Protein AF-A0A8H4QUL0-F1 (afdb_monomer_lite)

Secondary structure (DSSP, 8-state):
--PPPPPPP-----THHHHHHHHHHHHHHHHHHHHHHHHHHHHHHHHHHHHHHHHHHHT--S-HHHHHHHHHHHHHHHHH-HHHHHHHHHHHHH-THHHHHHHHHHHHHHHHHHHHHHHHTTTTS-S-HHHHHHHHHHHHHHHHHHHHHHHHHHHHHHHHHHHH-HHHHHHHHHHHHHHHHHHHHHHHT--

Structure (mmCIF, N/CA/C/O backbone):
data_AF-A0A8H4QUL0-F1
#
_entry.id   AF-A0A8H4QUL0-F1
#
loop_
_atom_site.group_PDB
_atom_site.id
_atom_site.type_symbol
_atom_site.label_atom_id
_atom_site.label_alt_id
_atom_site.label_comp_id
_atom_site.label_asym_id
_atom_site.label_entity_id
_atom_site.label_seq_id
_atom_site.pdbx_PDB_ins_code
_atom_site.Cartn_x
_atom_site.Cartn_y
_atom_site.Cartn_z
_atom_site.occupancy
_atom_site.B_iso_or_equiv
_atom_site.auth_seq_id
_atom_site.auth_comp_id
_atom_site.auth_asym_id
_atom_site.auth_atom_id
_atom_site.pdbx_PDB_model_num
ATOM 1 N N . MET A 1 1 ? -54.350 -34.227 -41.905 1.00 47.28 1 MET A N 1
ATOM 2 C CA . MET A 1 1 ? -53.047 -33.544 -42.034 1.00 47.28 1 MET A CA 1
ATOM 3 C C . MET A 1 1 ? -53.324 -32.047 -41.991 1.00 47.28 1 MET A C 1
ATOM 5 O O . MET A 1 1 ? -53.814 -31.518 -42.973 1.00 47.28 1 MET A O 1
ATOM 9 N N . TYR A 1 2 ? -53.151 -31.404 -40.834 1.00 42.47 2 TYR A N 1
ATOM 10 C CA . TYR A 1 2 ? -53.272 -29.949 -40.675 1.00 42.47 2 TYR A CA 1
ATOM 11 C C . TYR A 1 2 ? -52.151 -29.487 -39.742 1.00 42.47 2 TYR A C 1
ATOM 13 O O . TYR A 1 2 ? -51.979 -30.035 -38.657 1.00 42.47 2 TYR A O 1
ATOM 21 N N . ILE A 1 3 ? -51.351 -28.548 -40.242 1.00 49.50 3 ILE A N 1
ATOM 22 C CA . ILE A 1 3 ? -50.141 -28.009 -39.621 1.00 49.50 3 ILE A CA 1
ATOM 23 C C . ILE A 1 3 ? -50.558 -26.896 -38.654 1.00 49.50 3 ILE A C 1
ATOM 25 O O . ILE A 1 3 ? -51.170 -25.911 -39.061 1.00 49.50 3 ILE A O 1
ATOM 29 N N . SER A 1 4 ? -50.229 -27.063 -37.375 1.00 54.22 4 SER A N 1
ATOM 30 C CA . SER A 1 4 ? -50.375 -26.061 -36.319 1.00 54.22 4 SER A CA 1
ATOM 31 C C . SER A 1 4 ? -49.325 -24.955 -36.473 1.00 54.22 4 SER A C 1
ATOM 33 O O . SER A 1 4 ? -48.126 -25.230 -36.447 1.00 54.22 4 SER A O 1
ATOM 35 N N . GLN A 1 5 ? -49.784 -23.710 -36.630 1.00 53.12 5 GLN A N 1
ATOM 36 C CA . GLN A 1 5 ? -48.946 -22.513 -36.693 1.00 53.12 5 GLN A CA 1
ATOM 37 C C . GLN A 1 5 ? -48.471 -22.087 -35.295 1.00 53.12 5 GLN A C 1
ATOM 39 O O . GLN A 1 5 ? -49.274 -21.905 -34.382 1.00 53.12 5 GLN A O 1
ATOM 44 N N . LEU A 1 6 ? -47.155 -21.909 -35.153 1.00 53.03 6 LEU A N 1
ATOM 45 C CA . LEU A 1 6 ? -46.505 -21.247 -34.024 1.00 53.03 6 LEU A CA 1
ATOM 46 C C . LEU A 1 6 ? -46.706 -19.729 -34.132 1.00 53.03 6 LEU A C 1
ATOM 48 O O . LEU A 1 6 ? -46.234 -19.108 -35.082 1.00 53.03 6 LEU A O 1
ATOM 52 N N . GLY A 1 7 ? -47.377 -19.138 -33.144 1.00 57.22 7 GLY A N 1
ATOM 53 C CA . GLY A 1 7 ? -47.410 -17.691 -32.944 1.00 57.22 7 GLY A CA 1
ATOM 54 C C . GLY A 1 7 ? -46.095 -17.201 -32.337 1.00 57.22 7 GLY A C 1
ATOM 55 O O . GLY A 1 7 ? -45.656 -17.703 -31.303 1.00 57.22 7 GLY A O 1
ATOM 56 N N . SER A 1 8 ? -45.455 -16.234 -32.990 1.00 55.25 8 SER A N 1
ATOM 57 C CA . SER A 1 8 ? -44.245 -15.569 -32.502 1.00 55.25 8 SER A CA 1
ATOM 58 C C . SER A 1 8 ? -44.571 -14.623 -31.335 1.00 55.25 8 SER A C 1
ATOM 60 O O . SER A 1 8 ? -45.531 -13.857 -31.436 1.00 55.25 8 SER A O 1
ATOM 62 N N . PRO A 1 9 ? -43.784 -14.617 -30.245 1.00 57.66 9 PRO A N 1
ATOM 63 C CA . PRO A 1 9 ? -43.978 -13.671 -29.156 1.00 57.66 9 PRO A CA 1
ATOM 64 C C . PRO A 1 9 ? -43.510 -12.272 -29.577 1.00 57.66 9 PRO A C 1
ATOM 66 O O . PRO A 1 9 ? -42.346 -12.054 -29.909 1.00 57.66 9 PRO A O 1
ATOM 69 N N . THR A 1 10 ? -44.421 -11.305 -29.538 1.00 56.06 10 THR A N 1
ATOM 70 C CA . THR A 1 10 ? -44.114 -9.875 -29.642 1.00 56.06 10 THR A CA 1
ATOM 71 C C . THR A 1 10 ? -43.372 -9.409 -28.389 1.00 56.06 10 THR A C 1
ATOM 73 O O . THR A 1 10 ? -43.960 -9.318 -27.311 1.00 56.06 10 THR A O 1
ATOM 76 N N . MET A 1 11 ? -42.080 -9.101 -28.534 1.00 49.28 11 MET A N 1
ATOM 77 C CA . MET A 1 11 ? -41.288 -8.392 -27.527 1.00 49.28 11 MET A CA 1
ATOM 78 C C . MET A 1 11 ? -41.820 -6.963 -27.367 1.00 49.28 11 MET A C 1
ATOM 80 O O . MET A 1 11 ? -41.681 -6.127 -28.256 1.00 49.28 11 MET A O 1
ATOM 84 N N . SER A 1 12 ? -42.428 -6.689 -26.215 1.00 52.78 12 SER A N 1
ATOM 85 C CA . SER A 1 12 ? -42.771 -5.340 -25.774 1.00 52.78 12 SER A CA 1
ATOM 86 C C . SER A 1 12 ? -41.510 -4.694 -25.183 1.00 52.78 12 SER A C 1
ATOM 88 O O . SER A 1 12 ? -40.995 -5.116 -24.150 1.00 52.78 12 SER A O 1
ATOM 90 N N . SER A 1 13 ? -40.978 -3.679 -25.865 1.00 56.22 13 SER A N 1
ATOM 91 C CA . SER A 1 13 ? -39.883 -2.842 -25.368 1.00 56.22 13 SER A CA 1
ATOM 92 C C . SER A 1 13 ? -40.427 -1.879 -24.312 1.00 56.22 13 SER A C 1
ATOM 94 O O . SER A 1 13 ? -41.159 -0.943 -24.645 1.00 56.22 13 SER A O 1
ATOM 96 N N . SER A 1 14 ? -40.115 -2.112 -23.036 1.00 55.75 14 SER A N 1
ATOM 97 C CA . SER A 1 14 ? -40.502 -1.195 -21.964 1.00 55.75 14 SER A CA 1
ATOM 98 C C . SER A 1 14 ? -39.632 0.079 -22.011 1.00 55.75 14 SER A C 1
ATOM 100 O O . SER A 1 14 ? -38.406 -0.009 -22.114 1.00 55.75 14 SER A O 1
ATOM 102 N N . PRO A 1 15 ? -40.223 1.283 -21.919 1.00 55.62 15 PRO A N 1
ATOM 103 C CA . PRO A 1 15 ? -39.483 2.549 -21.988 1.00 55.62 15 PRO A CA 1
ATOM 104 C C . PRO A 1 15 ? -38.649 2.847 -20.726 1.00 55.62 15 PRO A C 1
ATOM 106 O O . PRO A 1 15 ? -37.855 3.782 -20.718 1.00 55.62 15 PRO A O 1
ATOM 109 N N . PHE A 1 16 ? -38.784 2.041 -19.666 1.00 54.44 16 PHE A N 1
ATOM 110 C CA . PHE A 1 16 ? -38.039 2.203 -18.411 1.00 54.44 16 PHE A CA 1
ATOM 111 C C . PHE A 1 16 ? -36.604 1.659 -18.455 1.00 54.44 16 PHE A C 1
ATOM 113 O O . PHE A 1 16 ? -35.785 2.058 -17.632 1.00 54.44 16 PHE A O 1
ATOM 120 N N . GLY A 1 17 ? -36.268 0.790 -19.416 1.00 54.97 17 GLY A N 1
ATOM 121 C CA . GLY A 1 17 ? -34.901 0.278 -19.558 1.00 54.97 17 GLY A CA 1
ATOM 122 C C . GLY A 1 17 ? -33.922 1.349 -20.042 1.00 54.97 17 GLY A C 1
ATOM 123 O O . GLY A 1 17 ? -32.822 1.466 -19.513 1.00 54.97 17 GLY A O 1
ATOM 124 N N . GLN A 1 18 ? -34.333 2.181 -21.003 1.00 54.81 18 GLN A N 1
ATOM 125 C CA . GLN A 1 18 ? -33.435 3.129 -21.671 1.00 54.81 18 GLN A CA 1
ATOM 126 C C . GLN A 1 18 ? -32.854 4.177 -20.712 1.00 54.81 18 GLN A C 1
ATOM 128 O O . GLN A 1 18 ? -31.648 4.396 -20.725 1.00 54.81 18 GLN A O 1
ATOM 133 N N . ALA A 1 19 ? -33.668 4.764 -19.828 1.00 56.00 19 ALA A N 1
ATOM 134 C CA . ALA A 1 19 ? -33.215 5.791 -18.884 1.00 56.00 19 ALA A CA 1
ATOM 135 C C . ALA A 1 19 ? -32.150 5.282 -17.889 1.00 56.00 19 ALA A C 1
ATOM 137 O O . ALA A 1 19 ? -31.227 6.019 -17.547 1.00 56.00 19 ALA A O 1
ATOM 138 N N . GLY A 1 20 ? -32.241 4.014 -17.468 1.00 57.12 20 GLY A N 1
ATOM 139 C CA . GLY A 1 20 ? -31.238 3.382 -16.604 1.00 57.12 20 GLY A CA 1
ATOM 140 C C . GLY A 1 20 ? -29.911 3.123 -17.320 1.00 57.12 20 GLY A C 1
ATOM 141 O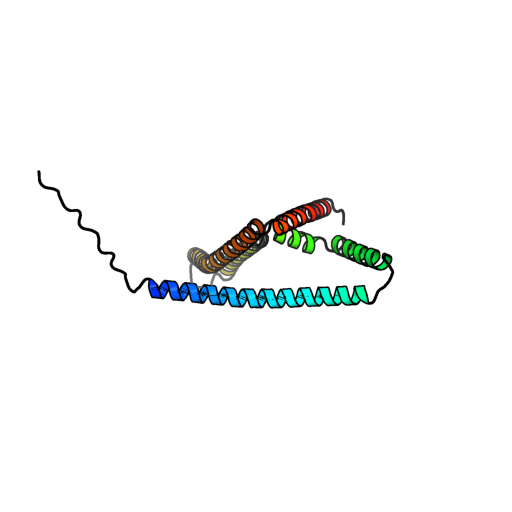 O . GLY A 1 20 ? -28.850 3.344 -16.737 1.00 57.12 20 GLY A O 1
ATOM 142 N N . TYR A 1 21 ? -29.958 2.729 -18.598 1.00 55.34 21 TYR A N 1
ATOM 143 C CA . TYR A 1 21 ? -28.751 2.574 -19.417 1.00 55.34 21 TYR A CA 1
ATOM 144 C C . TYR A 1 21 ? -28.041 3.915 -19.644 1.00 55.34 21 TYR A C 1
ATOM 146 O O . TYR A 1 21 ? -26.827 3.983 -19.482 1.00 55.34 21 TYR A O 1
ATOM 154 N N . TYR A 1 22 ? -28.783 4.997 -19.905 1.00 56.34 22 TYR A N 1
ATOM 155 C CA . TYR A 1 22 ? -28.186 6.329 -20.059 1.00 56.34 22 TYR A CA 1
ATOM 156 C C . TYR A 1 22 ? -27.522 6.839 -18.771 1.00 56.34 22 TYR A C 1
ATOM 158 O O . TYR A 1 22 ? -26.446 7.422 -18.837 1.00 56.34 22 TYR A O 1
ATOM 166 N N . ALA A 1 23 ? -28.110 6.600 -17.595 1.00 57.69 23 ALA A N 1
ATOM 167 C CA . ALA A 1 23 ? -27.516 7.029 -16.326 1.00 57.69 23 ALA A CA 1
ATOM 168 C C . ALA A 1 23 ? -26.216 6.271 -15.987 1.00 57.69 23 ALA A C 1
ATOM 170 O O . ALA A 1 23 ? -25.267 6.871 -15.483 1.00 57.69 23 ALA A O 1
ATOM 171 N N . LEU A 1 24 ? -26.154 4.971 -16.299 1.00 58.09 24 LEU A N 1
ATOM 172 C CA . LEU A 1 24 ? -24.945 4.157 -16.128 1.00 58.09 24 LEU A CA 1
ATOM 173 C C . LEU A 1 24 ? -23.842 4.537 -17.120 1.00 58.09 24 LEU A C 1
ATOM 175 O O . LEU A 1 24 ? -22.673 4.573 -16.736 1.00 58.09 24 LEU A O 1
ATOM 179 N N . ASP A 1 25 ? -24.196 4.851 -18.368 1.00 58.88 25 ASP A N 1
ATOM 180 C CA . ASP A 1 25 ? -23.220 5.314 -19.356 1.00 58.88 25 ASP A CA 1
ATOM 181 C C . ASP A 1 25 ? -22.650 6.690 -18.986 1.00 58.88 25 ASP A C 1
ATOM 183 O O . ASP A 1 25 ? -21.436 6.865 -19.052 1.00 58.88 25 ASP A O 1
ATOM 187 N N . VAL A 1 26 ? -23.477 7.620 -18.491 1.00 60.50 26 VAL A N 1
ATOM 188 C CA . VAL A 1 26 ? -23.018 8.939 -18.015 1.00 60.50 26 VAL A CA 1
ATOM 189 C C . VAL A 1 26 ? -22.115 8.817 -16.783 1.00 60.50 26 VAL A C 1
ATOM 191 O O . VAL A 1 26 ? -21.097 9.501 -16.708 1.00 60.50 26 VAL A O 1
ATOM 194 N N . ALA A 1 27 ? -22.432 7.931 -15.830 1.00 59.44 27 ALA A N 1
ATOM 195 C CA . ALA A 1 27 ? -21.570 7.680 -14.671 1.00 59.44 27 ALA A CA 1
ATOM 196 C C . ALA A 1 27 ? -20.217 7.080 -15.089 1.00 59.44 27 ALA A C 1
ATOM 198 O O . ALA A 1 27 ? -19.169 7.564 -14.667 1.00 59.44 27 ALA A O 1
ATOM 199 N N . ARG A 1 28 ? -20.228 6.098 -15.999 1.00 58.19 28 ARG A N 1
ATOM 200 C CA . ARG A 1 28 ? -19.013 5.481 -16.548 1.00 58.19 28 ARG A CA 1
ATOM 201 C C . ARG A 1 28 ? -18.157 6.476 -17.332 1.00 58.19 28 ARG A C 1
ATOM 203 O O . ARG A 1 28 ? -16.933 6.402 -17.282 1.00 58.19 28 ARG A O 1
ATOM 210 N N . GLU A 1 29 ? -18.787 7.379 -18.076 1.00 65.44 29 GLU A N 1
ATOM 211 C CA . GLU A 1 29 ? -18.095 8.418 -18.837 1.00 65.44 29 GLU A CA 1
ATOM 212 C C . GLU A 1 29 ? -17.467 9.458 -17.900 1.00 65.44 29 GLU A C 1
ATOM 214 O O . GLU A 1 29 ? -16.319 9.846 -18.100 1.00 65.44 29 GLU A O 1
ATOM 219 N N . ASN A 1 30 ? -18.143 9.804 -16.801 1.00 73.38 30 ASN A N 1
ATOM 220 C CA . ASN A 1 30 ? -17.607 10.700 -15.778 1.00 73.38 30 ASN A CA 1
ATOM 221 C C . ASN A 1 30 ? -16.439 10.069 -14.989 1.00 73.38 30 ASN A C 1
ATOM 223 O O . ASN A 1 30 ? -15.425 10.727 -14.754 1.00 73.38 30 ASN A O 1
ATOM 227 N N . ASP A 1 31 ? -16.529 8.778 -14.656 1.00 66.50 31 ASP A N 1
ATOM 228 C CA . ASP A 1 31 ? -15.438 8.019 -14.025 1.00 66.50 31 ASP A CA 1
ATOM 229 C C . ASP A 1 31 ? -14.223 7.904 -14.953 1.00 66.50 31 ASP A C 1
ATOM 231 O O . ASP A 1 31 ? -13.072 7.972 -14.514 1.00 66.50 31 ASP A O 1
ATOM 235 N N . TRP A 1 32 ? -14.473 7.758 -16.255 1.00 64.25 32 TRP A N 1
ATOM 236 C CA . TRP A 1 32 ? -13.433 7.698 -17.272 1.00 64.25 32 TRP A CA 1
ATOM 237 C C . TRP A 1 32 ? -12.728 9.043 -17.453 1.00 64.25 32 TRP A C 1
ATOM 239 O O . TRP A 1 32 ? -11.502 9.071 -17.536 1.00 64.25 32 TRP A O 1
ATOM 249 N N . GLU A 1 33 ? -13.462 10.156 -17.464 1.00 72.44 33 GLU A N 1
ATOM 250 C CA . GLU A 1 33 ? -12.880 11.501 -17.525 1.00 72.44 33 GLU A CA 1
ATOM 251 C C . GLU A 1 33 ? -12.117 11.861 -16.241 1.00 72.44 33 GLU A C 1
ATOM 253 O O . GLU A 1 33 ? -11.003 12.387 -16.311 1.00 72.44 33 GLU A O 1
ATOM 258 N N . TRP A 1 34 ? -12.642 11.500 -15.065 1.00 79.38 34 TRP A N 1
ATOM 259 C CA . TRP A 1 34 ? -11.920 11.656 -13.801 1.00 79.38 34 TRP A CA 1
ATOM 260 C C . TRP A 1 34 ? -10.637 10.818 -13.779 1.00 79.38 34 TRP A C 1
ATOM 262 O O . TRP A 1 34 ? -9.567 11.337 -13.458 1.00 79.38 34 TRP A O 1
ATOM 272 N N . PHE A 1 35 ? -10.704 9.547 -14.191 1.00 63.59 35 PHE A N 1
ATOM 273 C CA . PHE A 1 35 ? -9.539 8.665 -14.262 1.00 63.59 35 PHE A CA 1
ATOM 274 C C . PHE A 1 35 ? -8.507 9.172 -15.268 1.00 63.59 35 PHE A C 1
ATOM 276 O O . PHE A 1 35 ? -7.322 9.208 -14.947 1.00 63.59 35 PHE A O 1
ATOM 283 N N . LYS A 1 36 ? -8.932 9.621 -16.456 1.00 66.69 36 LYS A N 1
ATOM 284 C CA . LYS A 1 36 ? -8.041 10.291 -17.412 1.00 66.69 36 LYS A CA 1
ATOM 285 C C . LYS A 1 36 ? -7.398 11.514 -16.787 1.00 66.69 36 LYS A C 1
ATOM 287 O O . LYS A 1 36 ? -6.205 11.697 -16.979 1.00 66.69 36 LYS A O 1
ATOM 292 N N . SER A 1 37 ? -8.142 12.333 -16.049 1.00 69.69 37 SER A N 1
ATOM 293 C CA . SER A 1 37 ? -7.601 13.524 -15.392 1.00 69.69 37 SER A CA 1
ATOM 294 C C . SER A 1 37 ? -6.545 13.153 -14.350 1.00 69.69 37 SER A C 1
ATOM 296 O O . SER A 1 37 ? -5.427 13.659 -14.401 1.00 69.69 37 SER A O 1
ATOM 298 N N . VAL A 1 38 ? -6.841 12.202 -13.459 1.00 63.56 38 VAL A N 1
ATOM 299 C CA . VAL A 1 38 ? -5.897 11.722 -12.437 1.00 63.56 38 VAL A CA 1
ATOM 300 C C . VAL A 1 38 ? -4.679 11.062 -13.077 1.00 63.56 38 VAL A C 1
ATOM 302 O O . VAL A 1 38 ? -3.553 11.385 -12.711 1.00 63.56 38 VAL A O 1
ATOM 305 N N . PHE A 1 39 ? -4.881 10.189 -14.064 1.00 66.25 39 PHE A N 1
ATOM 306 C CA . PHE A 1 39 ? -3.804 9.519 -14.783 1.00 66.25 39 PHE A CA 1
ATOM 307 C C . PHE A 1 39 ? -2.954 10.514 -15.568 1.00 66.25 39 PHE A C 1
ATOM 309 O O . PHE A 1 39 ? -1.739 10.428 -15.502 1.00 66.25 39 PHE A O 1
ATOM 316 N N . THR A 1 40 ? -3.556 11.489 -16.251 1.00 74.19 40 THR A N 1
ATOM 317 C CA . THR A 1 40 ? -2.826 12.538 -16.980 1.00 74.19 40 THR A CA 1
ATOM 318 C C . THR A 1 40 ? -2.036 13.400 -16.007 1.00 74.19 40 THR A C 1
ATOM 320 O O . THR A 1 40 ? -0.864 13.633 -16.247 1.00 74.19 40 THR A O 1
ATOM 323 N N . ASN A 1 41 ? -2.609 13.789 -14.866 1.00 67.75 41 ASN A N 1
ATOM 324 C CA . ASN A 1 41 ? -1.896 14.557 -13.844 1.00 67.75 41 ASN A CA 1
ATOM 325 C C . ASN A 1 41 ? -0.741 13.757 -13.222 1.00 67.75 41 ASN A C 1
ATOM 327 O O . ASN A 1 41 ? 0.363 14.280 -13.087 1.00 67.75 41 ASN A O 1
ATOM 331 N N . MET A 1 42 ? -0.955 12.480 -12.887 1.00 59.00 42 MET A N 1
ATOM 332 C CA . MET A 1 42 ? 0.100 11.599 -12.378 1.00 59.00 42 MET A CA 1
ATOM 333 C C . MET A 1 42 ? 1.170 11.323 -13.435 1.00 59.00 42 MET A C 1
ATOM 335 O O . MET A 1 42 ? 2.353 11.337 -13.119 1.00 59.00 42 MET A O 1
ATOM 339 N N . TRP A 1 43 ? 0.773 11.104 -14.686 1.00 72.50 43 TRP A N 1
ATOM 340 C CA . TRP A 1 43 ? 1.671 10.852 -15.807 1.00 72.50 43 TRP A CA 1
ATOM 341 C C . TRP A 1 43 ? 2.478 12.094 -16.164 1.00 72.50 43 TRP A C 1
ATOM 343 O O . TRP A 1 43 ? 3.679 11.985 -16.348 1.00 72.50 43 TRP A O 1
ATOM 353 N N . SER A 1 44 ? 1.870 13.280 -16.173 1.00 75.31 44 SER A N 1
ATOM 354 C CA . SER A 1 44 ? 2.571 14.556 -16.314 1.00 75.31 44 SER A CA 1
ATOM 355 C C . SER A 1 44 ? 3.544 14.793 -15.164 1.00 75.31 44 SER A C 1
ATOM 357 O O . SER A 1 44 ? 4.624 15.313 -15.400 1.00 75.31 44 SER A O 1
ATOM 359 N N . LEU A 1 45 ? 3.216 14.374 -13.939 1.00 63.91 45 LEU A N 1
ATOM 360 C CA . LEU A 1 45 ? 4.118 14.485 -12.793 1.00 63.91 45 LEU A CA 1
ATOM 361 C C . LEU A 1 45 ? 5.272 13.474 -12.877 1.00 63.91 45 LEU A C 1
ATOM 363 O O . LEU A 1 45 ? 6.410 13.822 -12.582 1.00 63.91 45 LEU A O 1
ATOM 367 N N . ILE A 1 46 ? 5.010 12.252 -13.349 1.00 63.31 46 ILE A N 1
ATOM 368 C CA . ILE A 1 46 ? 6.039 11.244 -13.640 1.00 63.31 46 ILE A CA 1
ATOM 369 C C . ILE A 1 46 ? 6.932 11.714 -14.782 1.00 63.31 46 ILE A C 1
ATOM 371 O O . ILE A 1 46 ? 8.143 11.646 -14.642 1.00 63.31 46 ILE A O 1
ATOM 375 N N . LEU A 1 47 ? 6.367 12.219 -15.879 1.00 69.62 47 LEU A N 1
ATOM 376 C CA . LEU A 1 47 ? 7.121 12.778 -16.996 1.00 69.62 47 LEU A CA 1
ATOM 377 C C . LEU A 1 47 ? 7.919 14.000 -16.559 1.00 69.62 47 LEU A C 1
ATOM 379 O O . LEU A 1 47 ? 9.075 14.080 -16.922 1.00 69.62 47 LEU A O 1
ATOM 383 N N . LEU A 1 48 ? 7.381 14.881 -15.714 1.00 70.81 48 LEU A N 1
ATOM 384 C CA . LEU A 1 48 ? 8.128 16.008 -15.155 1.00 70.81 48 LEU A CA 1
ATOM 385 C C . LEU A 1 48 ? 9.296 15.528 -14.290 1.00 70.81 48 LEU A C 1
ATOM 387 O O . LEU A 1 48 ? 10.395 16.058 -14.398 1.00 70.81 48 LEU A O 1
ATOM 391 N N . VAL A 1 49 ? 9.089 14.515 -13.445 1.00 66.06 49 VAL A N 1
ATOM 392 C CA . VAL A 1 49 ? 10.157 13.922 -12.628 1.00 66.06 49 VAL A CA 1
ATOM 393 C C . VAL A 1 49 ? 11.181 13.218 -13.514 1.00 66.06 49 VAL A C 1
ATOM 395 O O . VAL A 1 49 ? 12.374 13.380 -13.297 1.00 66.06 49 VAL A O 1
ATOM 398 N N . VAL A 1 50 ? 10.742 12.483 -14.534 1.00 68.69 50 VAL A N 1
ATOM 399 C CA . VAL A 1 50 ? 11.604 11.769 -15.478 1.00 68.69 50 VAL A CA 1
ATOM 400 C C . VAL A 1 50 ? 12.364 12.745 -16.364 1.00 68.69 50 VAL A C 1
ATOM 402 O O . VAL A 1 50 ? 13.558 12.573 -16.493 1.00 68.69 50 VAL A O 1
ATOM 405 N N . GLU A 1 51 ? 11.751 13.793 -16.906 1.00 74.38 51 GLU A N 1
ATOM 406 C CA . GLU A 1 51 ? 12.407 14.864 -17.669 1.00 74.38 51 GLU A CA 1
ATOM 407 C C . GLU A 1 51 ? 13.331 15.693 -16.784 1.00 74.38 51 GLU A C 1
ATOM 409 O O . GLU A 1 51 ? 14.412 16.065 -17.221 1.00 74.38 51 GLU A O 1
ATOM 414 N N . THR A 1 52 ? 12.972 15.932 -15.521 1.00 67.44 52 THR A N 1
ATOM 415 C CA . THR A 1 52 ? 13.882 16.568 -14.560 1.00 67.44 52 THR A CA 1
ATOM 416 C C . THR A 1 52 ? 15.083 15.663 -14.309 1.00 67.44 52 THR A C 1
ATOM 418 O O . THR A 1 52 ? 16.210 16.134 -14.357 1.00 67.44 52 THR A O 1
ATOM 421 N N . VAL A 1 53 ? 14.876 14.360 -14.108 1.00 62.62 53 VAL A N 1
ATOM 422 C CA . VAL A 1 53 ? 15.947 13.371 -13.908 1.00 62.62 53 VAL A CA 1
ATOM 423 C C . VAL A 1 53 ? 16.776 13.179 -15.180 1.00 62.62 53 VAL A C 1
ATOM 425 O O . VAL A 1 53 ? 17.993 13.092 -15.087 1.00 62.62 53 VAL A O 1
ATOM 428 N N . LEU A 1 54 ? 16.157 13.162 -16.361 1.00 63.38 54 LEU A N 1
ATOM 429 C CA . LEU A 1 54 ? 16.803 13.006 -17.663 1.00 63.38 54 LEU A CA 1
ATOM 430 C C . LEU A 1 54 ? 17.548 14.275 -18.075 1.00 63.38 54 LEU A C 1
ATOM 432 O O . LEU A 1 54 ? 18.676 14.167 -18.520 1.00 63.38 54 LEU A O 1
ATOM 436 N N . GLY A 1 55 ? 17.005 15.470 -17.845 1.00 64.75 55 GLY A N 1
ATOM 437 C CA . GLY A 1 55 ? 17.710 16.741 -18.041 1.00 64.75 55 GLY A CA 1
ATOM 438 C C . GLY A 1 55 ? 18.863 16.926 -17.046 1.00 64.75 55 GLY A C 1
ATOM 439 O O . GLY A 1 55 ? 19.922 17.459 -17.387 1.00 64.75 55 GLY A O 1
ATOM 440 N N . TRP A 1 56 ? 18.715 16.399 -15.827 1.00 54.88 56 TRP A N 1
ATOM 441 C CA . TRP A 1 56 ? 19.820 16.269 -14.875 1.00 54.88 56 TRP A CA 1
ATOM 442 C C . TRP A 1 56 ? 20.857 15.237 -15.353 1.00 54.88 56 TRP A C 1
ATOM 444 O O . TRP A 1 56 ? 22.047 15.464 -15.202 1.00 54.88 56 TRP A O 1
ATOM 454 N N . LEU A 1 57 ? 20.440 14.143 -16.000 1.00 50.75 57 LEU A N 1
ATOM 455 C CA . LEU A 1 57 ? 21.326 13.131 -16.599 1.00 50.75 57 LEU A CA 1
ATOM 456 C C . LEU A 1 57 ? 22.039 13.620 -17.878 1.00 50.75 57 LEU A C 1
ATOM 458 O O . LEU A 1 57 ? 23.206 13.295 -18.073 1.00 50.75 57 LEU A O 1
ATOM 462 N N . GLU A 1 58 ? 21.378 14.401 -18.736 1.00 56.66 58 GLU A N 1
ATOM 463 C CA . GLU A 1 58 ? 21.909 14.935 -20.002 1.00 56.66 58 GLU A CA 1
ATOM 464 C C . GLU A 1 58 ? 22.886 16.095 -19.783 1.00 56.66 58 GLU A C 1
ATOM 466 O O . GLU A 1 58 ? 23.851 16.243 -20.532 1.00 56.66 58 GLU A O 1
ATOM 471 N N . SER A 1 59 ? 22.701 16.878 -18.715 1.00 56.97 59 SER A N 1
ATOM 472 C CA . SER A 1 59 ? 23.680 17.890 -18.289 1.00 56.97 59 SER A CA 1
ATOM 473 C C . SER A 1 59 ? 24.946 17.291 -17.651 1.00 56.97 59 SER A C 1
ATOM 475 O O . SER A 1 59 ? 25.887 18.024 -17.343 1.00 56.97 59 SER A O 1
ATOM 477 N N . LEU A 1 60 ? 25.010 15.961 -17.500 1.00 51.50 60 LEU A N 1
ATOM 478 C CA . LEU A 1 60 ? 26.076 15.231 -16.815 1.00 51.50 60 LEU A CA 1
ATOM 479 C C . LEU A 1 60 ? 26.721 14.164 -17.716 1.00 51.50 60 LEU A C 1
ATOM 481 O O . LEU A 1 60 ? 26.627 12.961 -17.474 1.00 51.50 60 LEU A O 1
ATOM 485 N N . GLY A 1 61 ? 27.470 14.585 -18.733 1.00 53.41 61 GLY A N 1
ATOM 486 C CA . GLY A 1 61 ? 28.550 13.731 -19.244 1.00 53.41 61 GLY A CA 1
ATOM 487 C C . GLY A 1 61 ? 29.764 13.735 -18.294 1.00 53.41 61 GLY A C 1
ATOM 488 O O . GLY A 1 61 ? 29.943 14.682 -17.531 1.00 53.41 61 GLY A O 1
ATOM 489 N N . PRO A 1 62 ? 30.707 12.786 -18.437 1.00 54.28 62 PRO A N 1
ATOM 490 C CA . PRO A 1 62 ? 30.642 11.386 -18.027 1.00 54.28 62 PRO A CA 1
ATOM 491 C C . PRO A 1 62 ? 30.934 11.208 -16.522 1.00 54.28 62 PRO A C 1
ATOM 493 O O . PRO A 1 62 ? 31.972 11.645 -16.035 1.00 54.28 62 PRO A O 1
ATOM 496 N N . SER A 1 63 ? 30.106 10.472 -15.778 1.00 57.22 63 SER A N 1
ATOM 497 C CA . SER A 1 63 ? 30.567 9.818 -14.544 1.00 57.22 63 SER A CA 1
ATOM 498 C C . SER A 1 63 ? 29.541 8.804 -14.055 1.00 57.22 63 SER A C 1
ATOM 500 O O . SER A 1 63 ? 28.635 9.109 -13.283 1.00 57.22 63 SER A O 1
ATOM 502 N N . VAL A 1 64 ? 29.727 7.551 -14.459 1.00 58.44 64 VAL A N 1
ATOM 503 C CA . VAL A 1 64 ? 29.048 6.372 -13.896 1.00 58.44 64 VAL A CA 1
ATOM 504 C C . VAL A 1 64 ? 29.153 6.344 -12.350 1.00 58.44 64 VAL A C 1
ATOM 506 O O . VAL A 1 64 ? 28.320 5.747 -11.665 1.00 58.44 64 VAL A O 1
ATOM 509 N N . ALA A 1 65 ? 30.125 7.053 -11.760 1.00 61.41 65 ALA A N 1
ATOM 510 C CA . ALA A 1 65 ? 30.262 7.180 -10.313 1.00 61.41 65 ALA A CA 1
ATOM 511 C C . ALA A 1 65 ? 29.078 7.907 -9.653 1.00 61.41 65 ALA A C 1
ATOM 513 O O . ALA A 1 65 ? 28.717 7.552 -8.534 1.00 61.41 65 ALA A O 1
ATOM 514 N N . TRP A 1 66 ? 28.429 8.866 -10.325 1.00 60.16 66 TRP A N 1
ATOM 515 C CA . TRP A 1 66 ? 27.248 9.528 -9.759 1.00 60.16 66 TRP A CA 1
ATOM 516 C C . TRP A 1 66 ? 26.044 8.581 -9.732 1.00 60.16 66 TRP A C 1
ATOM 518 O O . TRP A 1 66 ? 25.339 8.537 -8.730 1.00 60.16 66 TRP A O 1
ATOM 528 N N . THR A 1 67 ? 25.851 7.764 -10.774 1.00 66.00 67 THR A N 1
ATOM 529 C CA . THR A 1 67 ? 24.785 6.752 -10.798 1.00 66.00 67 THR A CA 1
ATOM 530 C C . THR A 1 67 ? 25.004 5.689 -9.728 1.00 66.00 67 THR A C 1
ATOM 532 O O . THR A 1 67 ? 24.055 5.312 -9.048 1.00 66.00 67 THR A O 1
ATOM 535 N N . PHE A 1 68 ? 26.256 5.272 -9.493 1.00 68.44 68 PHE A N 1
ATOM 536 C CA . PHE A 1 68 ? 26.593 4.409 -8.358 1.00 68.44 68 PHE A CA 1
ATOM 537 C C . PHE A 1 68 ? 26.332 5.098 -7.017 1.00 68.44 68 PHE A C 1
ATOM 539 O O . PHE A 1 68 ? 25.811 4.466 -6.101 1.00 68.44 68 PHE A O 1
ATOM 546 N N . HIS A 1 69 ? 26.643 6.391 -6.898 1.00 71.56 69 HIS A N 1
ATOM 547 C CA . HIS A 1 69 ? 26.378 7.159 -5.685 1.00 71.56 69 HIS A CA 1
ATOM 548 C C . HIS A 1 69 ? 24.875 7.294 -5.418 1.00 71.56 69 HIS A C 1
ATOM 550 O O . HIS A 1 69 ? 24.429 7.031 -4.308 1.00 71.56 69 HIS A O 1
ATOM 556 N N . ALA A 1 70 ? 24.077 7.637 -6.429 1.00 72.12 70 ALA A N 1
ATOM 557 C CA . ALA A 1 70 ? 22.626 7.737 -6.328 1.00 72.12 70 ALA A CA 1
ATOM 558 C C . ALA A 1 70 ? 21.991 6.383 -6.005 1.00 72.12 70 ALA A C 1
ATOM 560 O O . ALA A 1 70 ? 21.186 6.291 -5.084 1.00 72.12 70 ALA A O 1
ATOM 561 N N . PHE A 1 71 ? 22.407 5.318 -6.692 1.00 75.06 71 PHE A N 1
ATOM 562 C CA . PHE A 1 71 ? 21.953 3.961 -6.403 1.00 75.06 71 PHE A CA 1
ATOM 563 C C . PHE A 1 71 ? 22.308 3.540 -4.973 1.00 75.06 71 PHE A C 1
ATOM 565 O O . PHE A 1 71 ? 21.454 3.035 -4.251 1.00 75.06 71 PHE A O 1
ATOM 572 N N . SER A 1 72 ? 23.530 3.834 -4.519 1.00 76.88 72 SER A N 1
ATOM 573 C CA . SER A 1 72 ? 23.944 3.604 -3.134 1.00 76.88 72 SER A CA 1
ATOM 574 C C . SER A 1 72 ? 23.090 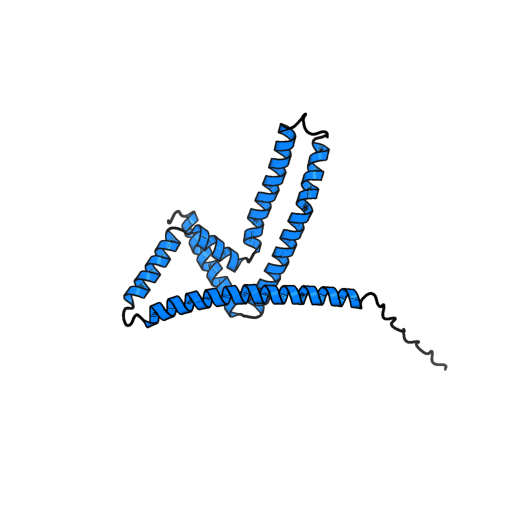4.398 -2.144 1.00 76.88 72 SER A C 1
ATOM 576 O O . SER A 1 72 ? 22.670 3.834 -1.141 1.00 76.88 72 SER A O 1
ATOM 578 N N . LYS A 1 73 ? 22.766 5.667 -2.427 1.00 81.44 73 LYS A N 1
ATOM 579 C CA . LYS A 1 73 ? 21.880 6.481 -1.578 1.00 81.44 73 LYS A CA 1
ATOM 580 C C . LYS A 1 73 ? 20.460 5.930 -1.527 1.00 81.44 73 LYS A C 1
ATOM 582 O O . LYS A 1 73 ? 19.869 5.928 -0.453 1.00 81.44 73 LYS A O 1
ATOM 587 N N . VAL A 1 74 ? 19.931 5.453 -2.652 1.00 78.75 74 VAL A N 1
ATOM 588 C CA . VAL A 1 74 ? 18.614 4.806 -2.712 1.00 78.75 74 VAL A CA 1
ATOM 589 C C . VAL A 1 74 ? 18.617 3.523 -1.892 1.00 78.75 74 VAL A C 1
ATOM 591 O O . VAL A 1 74 ? 17.705 3.339 -1.094 1.00 78.75 74 VAL A O 1
ATOM 594 N N . ILE A 1 75 ? 19.649 2.681 -2.022 1.00 79.94 75 ILE A N 1
ATOM 595 C CA . ILE A 1 75 ? 19.800 1.487 -1.181 1.00 79.94 75 ILE A CA 1
ATOM 596 C C . ILE A 1 75 ? 19.807 1.900 0.286 1.00 79.94 75 ILE A C 1
ATOM 598 O O . ILE A 1 75 ? 18.899 1.511 1.004 1.00 79.94 75 ILE A O 1
ATOM 602 N N . THR A 1 76 ? 20.723 2.773 0.713 1.00 81.69 76 THR A N 1
ATOM 603 C CA . THR A 1 76 ? 20.791 3.221 2.113 1.00 81.69 76 THR A CA 1
ATOM 604 C C . THR A 1 76 ? 19.463 3.805 2.603 1.00 81.69 76 THR A C 1
ATOM 606 O O . THR A 1 76 ? 19.078 3.604 3.752 1.00 81.69 76 THR A O 1
ATOM 609 N N . PHE A 1 77 ? 18.721 4.513 1.751 1.00 81.94 77 PHE A N 1
ATOM 610 C CA . PHE A 1 77 ? 17.401 5.029 2.103 1.00 81.94 77 PHE A CA 1
ATOM 611 C C . PHE A 1 77 ? 16.370 3.909 2.327 1.00 81.94 77 PHE A C 1
ATOM 613 O O . PHE A 1 77 ? 15.607 3.968 3.288 1.00 81.94 77 PHE A O 1
ATOM 620 N N . VAL A 1 78 ? 16.375 2.869 1.489 1.00 80.69 78 VAL A N 1
ATOM 621 C CA . VAL A 1 78 ? 15.532 1.674 1.661 1.00 80.69 78 VAL A CA 1
ATOM 622 C C . VAL A 1 78 ? 15.922 0.897 2.919 1.00 80.69 78 VAL A C 1
ATOM 624 O O . VAL A 1 78 ? 15.041 0.479 3.662 1.00 80.69 78 VAL A O 1
ATOM 627 N N . GLU A 1 79 ? 17.219 0.743 3.183 1.00 80.12 79 GLU A N 1
ATOM 628 C CA . GLU A 1 79 ? 17.741 0.053 4.371 1.00 80.12 79 GLU A CA 1
ATOM 629 C C . GLU A 1 79 ? 17.368 0.786 5.666 1.00 80.12 79 GLU A C 1
ATOM 631 O O . GLU A 1 79 ? 16.997 0.161 6.654 1.00 80.12 79 GLU A O 1
ATOM 636 N N . THR A 1 80 ? 17.416 2.122 5.655 1.00 86.12 80 THR A N 1
ATOM 637 C CA . THR A 1 80 ? 17.058 2.958 6.816 1.00 86.12 80 THR A CA 1
ATOM 638 C C . THR A 1 80 ? 15.552 3.092 7.021 1.00 86.12 80 THR A C 1
ATOM 640 O O . THR A 1 80 ? 15.100 3.305 8.145 1.00 86.12 80 THR A O 1
ATOM 643 N N . HIS A 1 81 ? 14.760 2.964 5.955 1.00 85.06 81 HIS A N 1
ATOM 644 C CA . HIS A 1 81 ? 13.305 3.093 6.000 1.00 85.06 81 HIS A CA 1
ATOM 645 C C . HIS A 1 81 ? 12.625 1.915 5.286 1.00 85.06 81 HIS A C 1
ATOM 647 O O . HIS A 1 81 ? 11.913 2.124 4.306 1.00 85.06 81 HIS A O 1
ATOM 653 N N . PRO A 1 82 ? 12.779 0.667 5.760 1.00 85.38 82 PRO A N 1
ATOM 654 C CA . PRO A 1 82 ? 12.263 -0.513 5.062 1.00 85.38 82 PRO A CA 1
ATOM 655 C C . PRO A 1 82 ? 10.729 -0.587 5.059 1.00 85.38 82 PRO A C 1
ATOM 657 O O . PRO A 1 82 ? 10.140 -1.163 4.144 1.00 85.38 82 PRO A O 1
ATOM 660 N N . HIS A 1 83 ? 10.057 0.006 6.056 1.00 84.06 83 HIS A N 1
ATOM 661 C CA . HIS A 1 83 ? 8.606 -0.132 6.231 1.00 84.06 83 HIS A CA 1
ATOM 662 C C . HIS A 1 83 ? 7.775 0.462 5.077 1.00 84.06 83 HIS A C 1
ATOM 664 O O . HIS A 1 83 ? 6.937 -0.268 4.543 1.00 84.06 83 HIS A O 1
ATOM 670 N N . PRO A 1 84 ? 7.986 1.718 4.624 1.00 84.38 84 PRO A N 1
ATOM 671 C CA . PRO A 1 84 ? 7.256 2.256 3.475 1.00 84.38 84 PRO A CA 1
ATOM 672 C C . PRO A 1 84 ? 7.443 1.426 2.202 1.00 84.38 84 PRO A C 1
ATOM 674 O O . PRO A 1 84 ? 6.465 1.124 1.521 1.00 84.38 84 PRO A O 1
ATOM 677 N N . PHE A 1 85 ? 8.671 0.995 1.899 1.00 86.50 85 PHE A N 1
ATOM 678 C CA . PHE A 1 85 ? 8.949 0.180 0.711 1.00 86.50 85 PHE A CA 1
ATOM 679 C C . PHE A 1 85 ? 8.328 -1.209 0.806 1.00 86.50 85 PHE A C 1
ATOM 681 O O . PHE A 1 85 ? 7.816 -1.725 -0.189 1.00 86.50 85 PHE A O 1
ATOM 688 N N . HIS A 1 86 ? 8.310 -1.788 2.007 1.00 87.19 86 HIS A N 1
ATOM 689 C CA . HIS A 1 86 ? 7.641 -3.053 2.250 1.00 87.19 86 HIS A CA 1
ATOM 690 C C . HIS A 1 86 ? 6.134 -2.951 1.955 1.00 87.19 86 HIS A C 1
ATOM 692 O O . HIS A 1 86 ? 5.607 -3.746 1.170 1.00 87.19 86 HIS A O 1
ATOM 698 N N . ILE A 1 87 ? 5.476 -1.918 2.496 1.00 84.00 87 ILE A N 1
ATOM 699 C CA . ILE A 1 87 ? 4.044 -1.640 2.302 1.00 84.00 87 ILE A CA 1
ATOM 700 C C . ILE A 1 87 ? 3.728 -1.367 0.828 1.00 84.00 87 ILE A C 1
ATOM 702 O O . ILE A 1 87 ? 2.771 -1.931 0.297 1.00 84.00 87 ILE A O 1
ATOM 706 N N . ILE A 1 88 ? 4.539 -0.556 0.140 1.00 85.81 88 ILE A N 1
ATOM 707 C CA . ILE A 1 88 ? 4.360 -0.256 -1.289 1.00 85.81 88 ILE A CA 1
ATOM 708 C C . ILE A 1 88 ? 4.501 -1.535 -2.117 1.00 85.81 88 ILE A C 1
ATOM 710 O O . ILE A 1 88 ? 3.641 -1.828 -2.945 1.00 85.81 88 ILE A O 1
ATOM 714 N N . GLY A 1 89 ? 5.538 -2.338 -1.865 1.00 89.06 89 GLY A N 1
ATOM 715 C CA . GLY A 1 89 ? 5.751 -3.595 -2.579 1.00 89.06 89 GLY A CA 1
ATOM 716 C C . GLY A 1 89 ? 4.598 -4.585 -2.392 1.00 89.06 89 GLY A C 1
ATOM 717 O O . GLY A 1 89 ? 4.156 -5.199 -3.363 1.00 89.06 89 GLY A O 1
ATOM 718 N N . TRP A 1 90 ? 4.040 -4.686 -1.180 1.00 89.62 90 TRP A N 1
ATOM 719 C CA . TRP A 1 90 ? 2.855 -5.522 -0.934 1.00 89.62 90 TRP A CA 1
ATOM 720 C C . TRP A 1 90 ? 1.597 -4.934 -1.558 1.00 89.62 90 TRP A C 1
ATOM 722 O O . TRP A 1 90 ? 0.780 -5.694 -2.063 1.00 89.62 90 TRP A O 1
ATOM 732 N N . SER A 1 91 ? 1.453 -3.611 -1.594 1.00 86.06 91 SER A N 1
ATOM 733 C CA . SER A 1 91 ? 0.331 -2.943 -2.269 1.00 86.06 91 SER A CA 1
ATOM 734 C C . SER A 1 91 ? 0.349 -3.190 -3.772 1.00 86.06 91 SER A C 1
ATOM 736 O O . SER A 1 91 ? -0.695 -3.415 -4.373 1.00 86.06 91 SER A O 1
ATOM 738 N N . ILE A 1 92 ? 1.532 -3.220 -4.386 1.00 87.69 92 ILE A N 1
ATOM 739 C CA . ILE A 1 92 ? 1.675 -3.576 -5.800 1.00 87.69 92 ILE A CA 1
ATOM 740 C C . ILE A 1 92 ? 1.379 -5.071 -5.997 1.00 87.69 92 ILE A C 1
ATOM 742 O O . ILE A 1 92 ? 0.642 -5.433 -6.912 1.00 87.69 92 ILE A O 1
ATOM 746 N N . PHE A 1 93 ? 1.916 -5.945 -5.137 1.00 91.25 93 PHE A N 1
ATOM 747 C CA . PHE A 1 93 ? 1.785 -7.397 -5.284 1.00 91.25 93 PHE A CA 1
ATOM 748 C C . PHE A 1 93 ? 0.387 -7.936 -4.953 1.00 91.25 93 PHE A C 1
ATOM 750 O O . PHE A 1 93 ? -0.218 -8.628 -5.769 1.00 91.25 93 PHE A O 1
ATOM 757 N N . PHE A 1 94 ? -0.165 -7.625 -3.787 1.00 85.88 94 PHE A N 1
ATOM 758 C CA . PHE A 1 94 ? -1.506 -8.062 -3.390 1.00 85.88 94 PHE A CA 1
ATOM 759 C C . PHE A 1 94 ? -2.604 -7.175 -3.979 1.00 85.88 94 PHE A C 1
ATOM 761 O O . PHE A 1 94 ? -3.736 -7.628 -4.135 1.00 85.88 94 PHE A O 1
ATOM 768 N N . GLY A 1 95 ? -2.264 -5.953 -4.389 1.00 85.75 95 GLY A N 1
ATOM 769 C CA . GLY A 1 95 ? -3.231 -4.946 -4.796 1.00 85.75 95 GLY A CA 1
ATOM 770 C C . GLY A 1 95 ? -3.738 -4.128 -3.600 1.00 85.75 95 GLY A C 1
ATOM 771 O O . GLY A 1 95 ? -3.198 -4.219 -2.492 1.00 85.75 95 GLY A O 1
ATOM 772 N N . PRO A 1 96 ? -4.820 -3.356 -3.793 1.00 76.56 96 PRO A N 1
ATOM 773 C CA . PRO A 1 96 ? -5.398 -2.496 -2.756 1.00 76.56 96 PRO A CA 1
ATOM 774 C C . PRO A 1 96 ? -5.891 -3.262 -1.516 1.00 76.56 96 PRO A C 1
ATOM 776 O O . PRO A 1 96 ? -6.067 -2.674 -0.451 1.00 76.56 96 PRO A O 1
ATOM 779 N N . ILE A 1 97 ? -6.070 -4.583 -1.628 1.00 80.44 97 ILE A N 1
ATOM 780 C CA . ILE A 1 97 ? -6.541 -5.450 -0.543 1.00 80.44 97 ILE A CA 1
ATOM 781 C C . ILE A 1 97 ? -5.633 -5.425 0.695 1.00 80.44 97 ILE A C 1
ATOM 783 O O . ILE A 1 97 ? -6.118 -5.622 1.807 1.00 80.44 97 ILE A O 1
ATOM 787 N N . ILE A 1 98 ? -4.335 -5.128 0.541 1.00 79.62 98 ILE A N 1
ATOM 788 C CA . ILE A 1 98 ? -3.413 -5.057 1.684 1.00 79.62 98 ILE A CA 1
ATOM 789 C C . ILE A 1 98 ? -3.766 -3.916 2.647 1.00 79.62 98 ILE A C 1
ATOM 791 O O . ILE A 1 98 ? -3.549 -4.034 3.848 1.00 79.62 98 ILE A O 1
ATOM 795 N N . VAL A 1 99 ? -4.344 -2.828 2.128 1.00 71.25 99 VAL A N 1
ATOM 796 C CA . VAL A 1 99 ? -4.792 -1.668 2.916 1.00 71.25 99 VAL A CA 1
ATOM 797 C C . VAL A 1 99 ? -6.122 -1.968 3.609 1.00 71.25 99 VAL A C 1
ATOM 799 O O . VAL A 1 99 ? -6.433 -1.403 4.654 1.00 71.25 99 VAL A O 1
ATOM 802 N N . LEU A 1 100 ? -6.886 -2.921 3.077 1.00 74.50 100 LEU A N 1
ATOM 803 C CA . LEU A 1 100 ? -8.187 -3.298 3.608 1.00 74.50 100 LEU A CA 1
ATOM 804 C C . LEU A 1 100 ? -8.059 -3.923 5.004 1.00 74.50 100 LEU A C 1
ATOM 806 O O . LEU A 1 100 ? -8.830 -3.590 5.901 1.00 74.50 100 LEU A O 1
ATOM 810 N N . LEU A 1 101 ? -7.049 -4.772 5.212 1.00 77.62 101 LEU A N 1
ATOM 811 C CA . LEU A 1 101 ? -6.824 -5.449 6.489 1.00 77.62 101 LEU A CA 1
ATOM 812 C C . LEU A 1 101 ? -6.651 -4.468 7.674 1.00 77.62 101 LEU A C 1
ATOM 814 O O . LEU A 1 101 ? -7.423 -4.571 8.628 1.00 77.62 101 LEU A O 1
ATOM 818 N N . PRO A 1 102 ? -5.721 -3.487 7.647 1.00 76.75 102 PRO A N 1
ATOM 819 C CA . PRO A 1 102 ? -5.601 -2.518 8.734 1.00 76.75 102 PRO A CA 1
ATOM 820 C C . PRO A 1 102 ? -6.826 -1.602 8.846 1.00 76.75 102 PRO A C 1
ATOM 822 O O . PRO A 1 102 ? -7.213 -1.258 9.960 1.00 76.75 102 PRO A O 1
ATOM 825 N N . CYS A 1 103 ? -7.480 -1.242 7.736 1.00 76.81 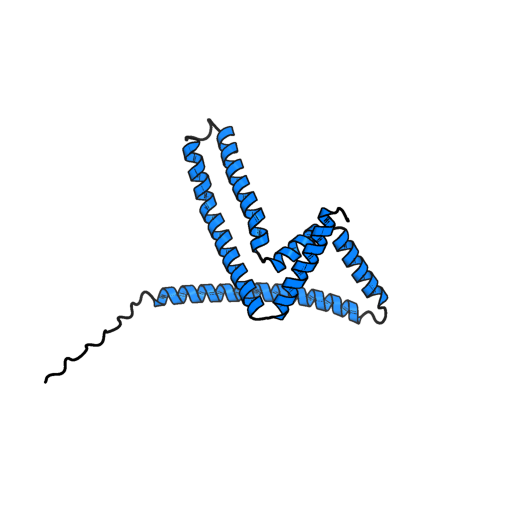103 CYS A N 1
ATOM 826 C CA . CYS A 1 103 ? -8.715 -0.456 7.779 1.00 76.81 103 CYS A CA 1
ATOM 827 C C . CYS A 1 103 ? -9.854 -1.192 8.501 1.00 76.81 103 CYS A C 1
ATOM 829 O O . CYS A 1 103 ? -10.574 -0.568 9.278 1.00 76.81 103 CYS A O 1
ATOM 831 N N . LEU A 1 104 ? -9.993 -2.508 8.305 1.00 78.50 104 LEU A N 1
ATOM 832 C CA . LEU A 1 104 ? -10.973 -3.319 9.033 1.00 78.50 104 LEU A CA 1
ATOM 833 C C . LEU A 1 104 ? -10.677 -3.370 10.526 1.00 78.50 104 LEU A C 1
ATOM 835 O O . LEU A 1 104 ? -11.585 -3.177 11.329 1.00 78.50 104 LEU A O 1
ATOM 839 N N . VAL A 1 105 ? -9.410 -3.565 10.894 1.00 79.94 105 VAL A N 1
ATOM 840 C CA . VAL A 1 105 ? -8.998 -3.576 12.303 1.00 79.94 105 VAL A CA 1
ATOM 841 C C . VAL A 1 105 ? -9.285 -2.224 12.958 1.00 79.94 105 VAL A C 1
ATOM 843 O O . VAL A 1 105 ? -9.839 -2.179 14.053 1.00 79.94 105 VAL A O 1
ATOM 846 N N . LEU A 1 106 ? -8.972 -1.110 12.289 1.00 79.69 106 LEU A N 1
ATOM 847 C CA . LEU A 1 106 ? -9.281 0.232 12.796 1.00 79.69 106 LEU A CA 1
ATOM 848 C C . LEU A 1 106 ? -10.789 0.465 12.949 1.00 79.69 106 LEU A C 1
ATOM 850 O O . LEU A 1 106 ? -11.210 1.092 13.920 1.00 79.69 106 LEU A O 1
ATOM 854 N N . LEU A 1 107 ? -11.602 -0.050 12.025 1.00 81.00 107 LEU A N 1
ATOM 855 C CA . LEU A 1 107 ? -13.059 0.044 12.102 1.00 81.00 107 LEU A CA 1
ATOM 856 C C . LEU A 1 107 ? -13.612 -0.760 13.290 1.00 81.00 107 LEU A C 1
ATOM 858 O O . LEU A 1 107 ? -14.422 -0.236 14.054 1.00 81.00 107 LEU A O 1
ATOM 862 N N . GLU A 1 108 ? -13.147 -1.996 13.487 1.00 83.31 108 GLU A N 1
ATOM 863 C CA . GLU A 1 108 ? -13.523 -2.828 14.640 1.00 83.31 108 GLU A CA 1
ATOM 864 C C . GLU A 1 108 ? -13.101 -2.186 15.967 1.00 83.31 108 GLU A C 1
ATOM 866 O O . GLU A 1 108 ? -13.899 -2.119 16.906 1.00 83.31 108 GLU A O 1
ATOM 871 N N . LEU A 1 109 ? -11.886 -1.631 16.030 1.00 84.44 109 LEU A N 1
ATOM 872 C CA . LEU A 1 109 ? -11.422 -0.851 17.179 1.00 84.44 109 LEU A CA 1
ATOM 873 C C . LEU A 1 109 ? -12.304 0.376 17.422 1.00 84.44 109 LEU A C 1
ATOM 875 O O . LEU A 1 109 ? -12.644 0.660 18.567 1.00 84.44 109 LEU A O 1
ATOM 879 N N . GLY A 1 110 ? -12.722 1.080 16.368 1.00 83.31 110 GLY A N 1
ATOM 880 C CA . GLY A 1 110 ? -13.647 2.208 16.469 1.00 83.31 110 GLY A CA 1
ATOM 881 C C . GLY A 1 110 ? -15.002 1.813 17.063 1.00 83.31 110 GLY A C 1
ATOM 882 O O . GLY A 1 110 ? -15.519 2.516 17.932 1.00 83.31 110 GLY A O 1
ATOM 883 N N . VAL A 1 111 ? -15.552 0.662 16.661 1.00 82.62 111 VAL A N 1
ATOM 884 C CA . VAL A 1 111 ? -16.801 0.121 17.226 1.00 82.62 111 VAL A CA 1
ATOM 885 C C . VAL A 1 111 ? -16.627 -0.241 18.702 1.00 82.62 111 VAL A C 1
ATOM 887 O O . VAL A 1 111 ? -17.465 0.135 19.523 1.00 82.62 111 VAL A O 1
ATOM 890 N N . LEU A 1 112 ? -15.530 -0.916 19.060 1.00 84.38 112 LEU A N 1
ATOM 891 C CA . LEU A 1 112 ? -15.205 -1.255 20.449 1.00 84.38 112 LEU A CA 1
ATOM 892 C C . LEU A 1 112 ? -15.057 -0.000 21.313 1.00 84.38 112 LEU A C 1
ATOM 894 O O . LEU A 1 112 ? -15.663 0.087 22.379 1.00 84.38 112 LEU A O 1
ATOM 898 N N . LEU A 1 113 ? -14.309 0.999 20.843 1.00 85.00 113 LEU A N 1
ATOM 899 C CA . LEU A 1 113 ? -14.150 2.278 21.536 1.00 85.00 113 LEU A CA 1
ATOM 900 C C . LEU A 1 113 ? -15.492 2.997 21.705 1.00 85.00 113 LEU A C 1
ATOM 902 O O . LEU A 1 113 ? -15.765 3.508 22.788 1.00 85.00 113 LEU A O 1
ATOM 906 N N . GLY A 1 114 ? -16.356 2.991 20.685 1.00 84.06 114 GLY A N 1
ATOM 907 C CA . GLY A 1 114 ? -17.712 3.540 20.774 1.00 84.06 114 GLY A CA 1
ATOM 908 C C . GLY A 1 114 ? -18.582 2.821 21.810 1.00 84.06 114 GLY A C 1
ATOM 909 O O . GLY A 1 114 ? -19.322 3.464 22.562 1.00 84.06 114 GLY A O 1
ATOM 910 N N . MET A 1 115 ? -18.451 1.496 21.911 1.00 82.38 115 MET A N 1
ATOM 911 C CA . MET A 1 115 ? -19.119 0.704 22.944 1.00 82.38 115 MET A CA 1
ATOM 912 C C . MET A 1 115 ? -18.598 1.072 24.344 1.00 82.38 115 MET A C 1
ATOM 914 O O . MET A 1 115 ? -19.394 1.395 25.225 1.00 82.38 115 MET A O 1
ATOM 918 N N . TYR A 1 116 ? -17.278 1.101 24.551 1.00 82.94 116 TYR A N 1
ATOM 919 C CA . TYR A 1 116 ? -16.674 1.491 25.833 1.00 82.94 116 TYR A CA 1
ATOM 920 C C . TYR A 1 116 ? -17.005 2.933 26.233 1.00 82.94 116 TYR A C 1
ATOM 922 O O . TYR A 1 116 ? -17.310 3.192 27.396 1.00 82.94 116 TYR A O 1
ATOM 930 N N . ALA A 1 117 ? -17.026 3.866 25.281 1.00 83.69 117 ALA A N 1
ATOM 931 C CA . ALA A 1 117 ? -17.458 5.240 25.523 1.00 83.69 117 ALA A CA 1
ATOM 932 C C . ALA A 1 117 ? -18.922 5.305 25.988 1.00 83.69 117 ALA A C 1
ATOM 934 O O . ALA A 1 117 ? -19.253 6.090 26.875 1.00 83.69 117 ALA A O 1
ATOM 935 N N . SER A 1 118 ? -19.786 4.438 25.450 1.00 80.50 118 SER A N 1
ATOM 936 C CA . SER A 1 118 ? -21.187 4.337 25.874 1.00 80.50 118 SER A CA 1
ATOM 937 C C . SER A 1 118 ? -21.319 3.816 27.312 1.00 80.50 118 SER A C 1
ATOM 939 O O . SER A 1 118 ? -22.157 4.314 28.060 1.00 80.50 118 SER A O 1
ATOM 941 N N . TYR A 1 119 ? -20.460 2.878 27.732 1.00 80.12 119 TYR A N 1
ATOM 942 C CA . TYR A 1 119 ? -20.385 2.432 29.131 1.00 80.12 119 TYR A CA 1
ATOM 943 C C . TYR A 1 119 ? -19.890 3.534 30.076 1.00 80.12 119 TYR A C 1
ATOM 945 O O . TYR A 1 119 ? -20.425 3.687 31.170 1.00 80.12 119 TYR A O 1
ATOM 953 N N . LEU A 1 120 ? -18.894 4.322 29.664 1.00 81.44 120 LEU A N 1
ATOM 954 C CA . LEU A 1 120 ? -18.404 5.453 30.461 1.00 81.44 120 LEU A CA 1
ATOM 955 C C . LEU A 1 120 ? -19.456 6.565 30.594 1.00 81.44 120 LEU A C 1
ATOM 957 O O . LEU A 1 120 ? -19.517 7.239 31.617 1.00 81.44 120 LEU A O 1
ATOM 961 N N . GLY A 1 121 ? -20.304 6.733 29.578 1.00 75.12 121 GLY A N 1
ATOM 962 C CA . GLY A 1 121 ? -21.425 7.673 29.569 1.00 75.12 121 GLY A CA 1
ATOM 963 C C . GLY A 1 121 ? -22.713 7.148 30.211 1.00 75.12 121 GLY A C 1
ATOM 964 O O . GLY A 1 121 ? -23.759 7.781 30.037 1.00 75.12 121 GLY A O 1
ATOM 965 N N . HIS A 1 122 ? -22.684 6.007 30.911 1.00 66.75 122 HIS A N 1
ATOM 966 C CA . HIS A 1 122 ? -23.882 5.394 31.485 1.00 66.75 122 HIS A CA 1
ATOM 967 C C . HIS A 1 122 ? -24.530 6.346 32.509 1.00 66.75 122 HIS A C 1
ATOM 969 O O . HIS A 1 122 ? -24.006 6.573 33.596 1.00 66.75 122 HIS A O 1
ATOM 975 N N . GLY A 1 123 ? -25.676 6.929 32.135 1.00 63.69 123 GLY A N 1
ATOM 976 C CA . GLY A 1 123 ? -26.384 7.976 32.888 1.00 63.69 123 GLY A CA 1
ATOM 977 C C . GLY A 1 123 ? -26.591 9.289 32.118 1.00 63.69 123 GLY A C 1
ATOM 978 O O . GLY A 1 123 ? -27.517 10.029 32.435 1.00 63.69 123 GLY A O 1
ATOM 979 N N . LEU A 1 124 ? -25.787 9.559 31.082 1.00 69.75 124 LEU A N 1
ATOM 980 C CA . LEU A 1 124 ? -25.921 10.729 30.196 1.00 69.75 124 LEU A CA 1
ATOM 981 C C . LEU A 1 124 ? -26.658 10.405 28.891 1.00 69.75 124 LEU A C 1
ATOM 983 O O . LEU A 1 124 ? -27.323 11.269 28.324 1.00 69.75 124 LEU A O 1
ATOM 987 N N . ILE A 1 125 ? -26.536 9.167 28.411 1.00 66.81 125 ILE A N 1
ATOM 988 C CA . ILE A 1 125 ? -27.167 8.710 27.171 1.00 66.81 125 ILE A CA 1
ATOM 989 C C . ILE A 1 125 ? -28.407 7.881 27.537 1.00 66.81 125 ILE A C 1
ATOM 991 O O . ILE A 1 125 ? -28.266 6.858 28.209 1.00 66.81 125 ILE A O 1
ATOM 995 N N . PRO A 1 126 ? -29.623 8.296 27.134 1.00 67.69 126 PRO A N 1
ATOM 996 C CA . PRO A 1 126 ? -30.827 7.508 27.363 1.00 67.69 126 PRO A CA 1
ATOM 997 C C . PRO A 1 126 ? -30.826 6.260 26.469 1.00 67.69 126 PRO A C 1
ATOM 999 O O . PRO A 1 126 ? -30.701 6.362 25.251 1.00 67.69 126 PRO A O 1
ATOM 1002 N N . GLY A 1 127 ? -30.987 5.082 27.074 1.00 73.00 127 GLY A N 1
ATOM 1003 C CA . GLY A 1 127 ? -31.063 3.795 26.373 1.00 73.00 127 GLY A CA 1
ATOM 1004 C C . GLY A 1 127 ? -30.355 2.672 27.130 1.00 73.00 127 GLY A C 1
ATOM 1005 O O . GLY A 1 127 ? -29.559 2.935 28.030 1.00 73.00 127 GLY A O 1
ATOM 1006 N N . SER A 1 128 ? -30.653 1.414 26.785 1.00 76.31 128 SER A N 1
ATOM 1007 C CA . SER A 1 128 ? -29.875 0.274 27.281 1.00 76.31 128 SER A CA 1
ATOM 1008 C C . SER A 1 128 ? -28.646 0.055 26.404 1.00 76.31 128 SER A C 1
ATOM 1010 O O . SER A 1 128 ? -28.664 0.315 25.197 1.00 76.31 128 SER A O 1
ATOM 1012 N N . VAL A 1 129 ? -27.567 -0.444 27.001 1.00 71.44 129 VAL A N 1
ATOM 1013 C CA . VAL A 1 129 ? -26.336 -0.752 26.266 1.00 71.44 129 VAL A CA 1
ATOM 1014 C C . VAL A 1 129 ? -26.593 -1.781 25.158 1.00 71.44 129 VAL A C 1
ATOM 1016 O O . VAL A 1 129 ? -26.008 -1.670 24.077 1.00 71.44 129 VAL A O 1
ATOM 1019 N N . GLU A 1 130 ? -27.521 -2.723 25.375 1.00 76.94 130 GLU A N 1
ATOM 1020 C CA . GLU A 1 130 ? -27.899 -3.701 24.348 1.00 76.94 130 GLU A CA 1
ATOM 1021 C C . GLU A 1 130 ? -28.537 -3.054 23.109 1.00 76.94 130 GLU A C 1
ATOM 1023 O O . GLU A 1 130 ? -28.421 -3.607 22.019 1.00 76.94 130 GLU A O 1
ATOM 1028 N N . ALA A 1 131 ? -29.165 -1.879 23.237 1.00 78.81 131 ALA A N 1
ATOM 1029 C CA . ALA A 1 131 ? -29.737 -1.137 22.110 1.00 78.81 131 ALA A CA 1
ATOM 1030 C C . ALA A 1 131 ? -28.701 -0.254 21.380 1.00 78.81 131 ALA A C 1
ATOM 1032 O O . ALA A 1 131 ? -28.818 0.005 20.176 1.00 78.81 131 ALA A O 1
ATOM 1033 N N . THR A 1 132 ? -27.653 0.187 22.079 1.00 77.12 132 THR A N 1
ATOM 1034 C CA . THR A 1 132 ? -26.609 1.061 21.518 1.00 77.12 132 THR A CA 1
ATOM 1035 C C . THR A 1 132 ? -25.672 0.309 20.572 1.00 77.12 132 THR A C 1
ATOM 1037 O O . THR A 1 132 ? -25.292 0.839 19.527 1.00 77.12 132 THR A O 1
ATOM 1040 N N . PHE A 1 133 ? -25.340 -0.948 20.882 1.00 79.19 133 PHE A N 1
ATOM 1041 C CA . PHE A 1 133 ? -24.476 -1.782 20.042 1.00 79.19 133 PHE A CA 1
ATOM 1042 C C . PHE A 1 133 ? -25.000 -2.007 18.607 1.00 79.19 133 PHE A C 1
ATOM 1044 O O . PHE A 1 133 ? -24.270 -1.685 17.668 1.00 79.19 133 PHE A O 1
ATOM 1051 N N . PRO A 1 134 ? -26.242 -2.483 18.378 1.00 82.38 134 PRO A N 1
ATOM 1052 C CA . PRO A 1 134 ? -26.767 -2.665 17.024 1.00 82.38 134 PRO A CA 1
ATOM 1053 C C . PRO A 1 134 ? -26.882 -1.341 16.256 1.00 82.38 134 PRO A C 1
ATOM 1055 O O . PRO A 1 134 ? -26.757 -1.335 15.035 1.00 82.38 134 PRO A O 1
ATOM 1058 N N . THR A 1 135 ? -27.049 -0.215 16.957 1.00 83.38 135 THR A N 1
ATOM 1059 C CA . THR A 1 135 ? -27.074 1.127 16.352 1.00 83.38 135 THR A CA 1
ATOM 1060 C C . THR A 1 135 ? -25.684 1.590 15.903 1.00 83.38 135 THR A C 1
ATOM 1062 O O . THR A 1 135 ? -25.539 2.200 14.846 1.00 83.38 135 THR A O 1
ATOM 1065 N N . LEU A 1 136 ? -24.639 1.318 16.689 1.00 79.56 136 LEU A N 1
ATOM 1066 C CA . LEU A 1 136 ? -23.251 1.579 16.290 1.00 79.56 136 LEU A CA 1
ATOM 1067 C C . LEU A 1 136 ? -22.841 0.682 15.121 1.00 79.56 136 LEU A C 1
ATOM 1069 O O . LEU A 1 136 ? -22.212 1.154 14.178 1.00 79.56 136 LEU A O 1
ATOM 1073 N N . LEU A 1 137 ? -23.240 -0.589 15.169 1.00 82.31 137 LEU A N 1
ATOM 1074 C CA . LEU A 1 137 ? -22.967 -1.563 14.120 1.00 82.31 137 LEU A CA 1
ATOM 1075 C C . LEU A 1 137 ? -23.660 -1.200 12.800 1.00 82.31 137 LEU A C 1
ATOM 1077 O O . LEU A 1 137 ? -23.043 -1.288 11.744 1.00 82.31 137 LEU A O 1
ATOM 1081 N N . SER A 1 138 ? -24.923 -0.765 12.841 1.00 85.06 138 SER A N 1
ATOM 1082 C CA . SER A 1 138 ? -25.643 -0.363 11.628 1.00 85.06 138 SER A CA 1
ATOM 1083 C C . SER A 1 138 ? -25.029 0.881 10.984 1.00 85.06 138 SER A C 1
ATOM 1085 O O . SER A 1 138 ? -24.889 0.932 9.766 1.00 85.06 138 SER A O 1
ATOM 1087 N N . LYS A 1 139 ? -24.562 1.842 11.791 1.00 83.69 139 LYS A N 1
ATOM 1088 C CA . LYS A 1 139 ? -23.868 3.044 11.300 1.00 83.69 139 LYS A CA 1
ATOM 1089 C C . LYS A 1 139 ? -22.500 2.760 10.683 1.00 83.69 139 LYS A C 1
ATOM 1091 O O . LYS A 1 139 ? -22.047 3.535 9.847 1.00 83.69 139 LYS A O 1
ATOM 1096 N N . THR A 1 140 ? -21.825 1.686 11.090 1.00 81.75 140 THR A N 1
ATOM 1097 C CA . THR A 1 140 ? -20.537 1.286 10.504 1.00 81.75 140 THR A CA 1
ATOM 1098 C C . THR A 1 140 ? -20.683 0.300 9.348 1.00 81.75 140 THR A C 1
ATOM 1100 O O . THR A 1 140 ? -19.709 0.067 8.634 1.00 81.75 140 THR A O 1
ATOM 1103 N N . TYR A 1 141 ? -21.886 -0.233 9.113 1.00 84.06 141 TYR A N 1
ATOM 1104 C CA . TYR A 1 141 ? -22.159 -1.177 8.032 1.00 84.06 141 TYR A CA 1
ATOM 1105 C C . TYR A 1 141 ? -22.029 -0.535 6.645 1.00 84.06 141 TYR A C 1
ATOM 1107 O O . TYR A 1 141 ? -21.236 -1.003 5.833 1.00 84.06 141 TYR A O 1
ATOM 1115 N N . GLU A 1 142 ? -22.728 0.575 6.397 1.00 82.81 142 GLU A N 1
ATOM 1116 C CA . GLU A 1 142 ? -22.679 1.297 5.115 1.00 82.81 142 GLU A CA 1
ATOM 1117 C C . GLU A 1 142 ? -21.261 1.742 4.701 1.00 82.81 142 GLU A C 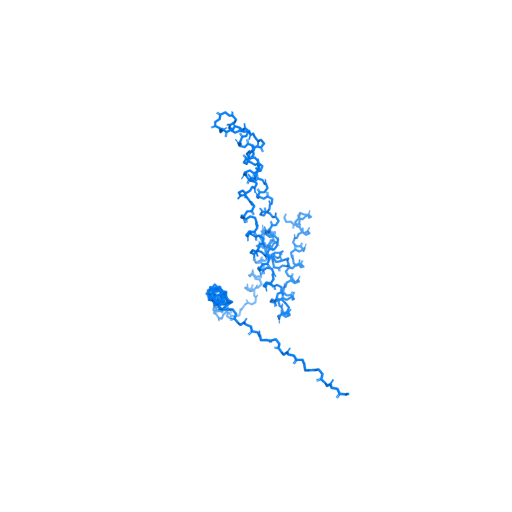1
ATOM 1119 O O . GLU A 1 142 ? -20.847 1.444 3.577 1.00 82.81 142 GLU A O 1
ATOM 1124 N N . PRO A 1 143 ? -20.455 2.410 5.560 1.00 80.94 143 PRO A N 1
ATOM 1125 C CA . PRO A 1 143 ? -19.102 2.801 5.170 1.00 80.94 143 PRO A CA 1
ATOM 1126 C C . PRO A 1 143 ? -18.194 1.588 4.952 1.00 80.94 143 PRO A C 1
ATOM 1128 O O . PRO A 1 143 ? -17.327 1.627 4.081 1.00 80.94 143 PRO A O 1
ATOM 1131 N N . ARG A 1 144 ? -18.401 0.496 5.698 1.00 82.88 144 ARG A N 1
ATOM 1132 C CA . ARG A 1 144 ? -17.674 -0.761 5.498 1.00 82.88 144 ARG A CA 1
ATOM 1133 C C . ARG A 1 144 ? -17.988 -1.357 4.127 1.00 82.88 144 ARG A C 1
ATOM 1135 O O . ARG A 1 144 ? -17.061 -1.692 3.399 1.00 82.88 144 ARG A O 1
ATOM 1142 N N . GLU A 1 145 ? -19.263 -1.462 3.767 1.00 86.56 145 GLU A N 1
ATOM 1143 C CA . GLU A 1 145 ? -19.702 -1.989 2.472 1.00 86.56 145 GLU A CA 1
ATOM 1144 C C . GLU A 1 145 ? -19.184 -1.133 1.308 1.00 86.56 145 GLU A C 1
ATOM 1146 O O . GLU A 1 145 ? -18.626 -1.669 0.354 1.00 86.56 145 GLU A O 1
ATOM 1151 N N . SER A 1 146 ? -19.259 0.195 1.428 1.00 84.31 146 SER A N 1
ATOM 1152 C CA . SER A 1 146 ? -18.705 1.125 0.435 1.00 84.31 146 SER A CA 1
ATOM 1153 C C . SER A 1 146 ? -17.188 0.972 0.268 1.00 84.31 146 SER A C 1
ATOM 1155 O O . SER A 1 146 ? -16.679 0.935 -0.855 1.00 84.31 146 SER A O 1
ATOM 1157 N N . LEU A 1 147 ? -16.441 0.820 1.368 1.00 81.81 147 LEU A N 1
ATOM 1158 C CA . LEU A 1 147 ? -14.999 0.560 1.316 1.00 81.81 147 LEU A CA 1
ATOM 1159 C C . LEU A 1 147 ? -14.682 -0.766 0.614 1.00 81.81 147 LEU A C 1
ATOM 1161 O O . LEU A 1 147 ? -13.793 -0.798 -0.236 1.00 81.81 147 LEU A O 1
ATOM 1165 N N . PHE A 1 148 ? -15.415 -1.839 0.926 1.00 85.06 148 PHE A N 1
ATOM 1166 C CA . PHE A 1 148 ? -15.251 -3.126 0.248 1.00 85.06 148 PHE A CA 1
ATOM 1167 C C . PHE A 1 148 ? -15.563 -3.032 -1.241 1.00 85.06 148 PHE A C 1
ATOM 1169 O O . PHE A 1 148 ? -14.742 -3.455 -2.048 1.00 85.06 148 PHE A O 1
ATOM 1176 N N . ALA A 1 149 ? -16.685 -2.413 -1.609 1.00 86.94 149 ALA A N 1
ATOM 1177 C CA . ALA A 1 149 ? -17.072 -2.242 -3.004 1.00 86.94 149 ALA A CA 1
ATOM 1178 C C . ALA A 1 149 ? -16.002 -1.472 -3.794 1.00 86.94 149 ALA A C 1
ATOM 1180 O O . ALA A 1 149 ? -15.596 -1.896 -4.875 1.00 86.94 149 ALA A O 1
ATOM 1181 N N . ASN A 1 150 ? -15.475 -0.380 -3.231 1.00 83.88 150 ASN A N 1
ATOM 1182 C CA . ASN A 1 150 ? -14.409 0.397 -3.864 1.00 83.88 150 ASN A CA 1
ATOM 1183 C C . ASN A 1 150 ? -13.116 -0.411 -4.034 1.00 83.88 150 ASN A C 1
ATOM 1185 O O . ASN A 1 150 ? -12.449 -0.315 -5.069 1.00 83.88 150 ASN A O 1
ATOM 1189 N N . ILE A 1 151 ? -12.750 -1.220 -3.039 1.00 83.88 151 ILE A N 1
ATOM 1190 C CA . ILE A 1 151 ? -11.535 -2.034 -3.114 1.00 83.88 151 ILE A CA 1
ATOM 1191 C C . ILE A 1 151 ? -11.713 -3.201 -4.084 1.00 83.88 151 ILE A C 1
ATOM 1193 O O . ILE A 1 151 ? -10.779 -3.496 -4.830 1.00 83.88 151 ILE A O 1
ATOM 1197 N N . ASP A 1 152 ? -12.891 -3.811 -4.153 1.00 86.88 152 ASP A N 1
ATOM 1198 C CA . ASP A 1 152 ? -13.202 -4.849 -5.135 1.00 86.88 152 ASP A CA 1
ATOM 1199 C C . ASP A 1 152 ? -13.135 -4.294 -6.562 1.00 86.88 152 ASP A C 1
ATOM 1201 O O . ASP A 1 152 ? -12.495 -4.899 -7.425 1.00 86.88 152 ASP A O 1
ATOM 1205 N N . LEU A 1 153 ? -13.690 -3.100 -6.804 1.00 87.50 153 LEU A N 1
ATOM 1206 C CA . LEU A 1 153 ? -13.591 -2.410 -8.095 1.00 87.50 153 LEU A CA 1
ATOM 1207 C C . LEU A 1 153 ? -12.136 -2.106 -8.469 1.00 87.50 153 LEU A C 1
ATOM 1209 O O . LEU A 1 153 ? -11.704 -2.397 -9.587 1.00 87.50 153 LEU A O 1
ATOM 1213 N N . CYS A 1 154 ? -11.354 -1.571 -7.530 1.00 84.25 154 CYS A N 1
ATOM 1214 C CA . CYS A 1 154 ? -9.946 -1.257 -7.762 1.00 84.25 154 CYS A CA 1
ATOM 1215 C C . CYS A 1 154 ? -9.111 -2.530 -7.992 1.00 84.25 154 CYS A C 1
ATOM 1217 O O . CYS A 1 154 ? -8.282 -2.593 -8.900 1.00 84.25 154 CYS A O 1
ATOM 1219 N N . THR A 1 155 ? -9.380 -3.595 -7.235 1.00 86.50 155 THR A N 1
ATOM 1220 C CA . THR A 1 155 ? -8.723 -4.900 -7.387 1.00 86.50 155 THR A CA 1
ATOM 1221 C C . THR A 1 155 ? -9.061 -5.532 -8.733 1.00 86.50 155 THR A C 1
ATOM 1223 O O . THR A 1 155 ? -8.170 -6.035 -9.421 1.00 86.50 155 THR A O 1
ATOM 1226 N N . ALA A 1 156 ? -10.325 -5.465 -9.156 1.00 89.25 156 ALA A N 1
ATOM 1227 C CA . ALA A 1 156 ? -10.754 -5.931 -10.467 1.00 89.25 156 ALA A CA 1
ATOM 1228 C C . ALA A 1 156 ? -10.069 -5.144 -11.596 1.00 89.25 156 ALA A C 1
ATOM 1230 O O . ALA A 1 156 ? -9.603 -5.751 -12.563 1.00 89.25 156 ALA A O 1
ATOM 1231 N N . ALA A 1 157 ? -9.940 -3.820 -11.455 1.00 88.56 157 ALA A N 1
ATOM 1232 C CA . ALA A 1 157 ? -9.233 -2.974 -12.413 1.00 88.56 157 ALA A CA 1
ATOM 1233 C C . ALA A 1 157 ? -7.746 -3.349 -12.522 1.00 88.56 157 ALA A C 1
ATOM 1235 O O . ALA A 1 157 ? -7.261 -3.610 -13.625 1.00 88.56 157 ALA A O 1
ATOM 1236 N N . VAL A 1 158 ? -7.040 -3.474 -11.392 1.00 84.88 158 VAL A N 1
ATOM 1237 C CA . VAL A 1 158 ? -5.622 -3.874 -11.365 1.00 84.88 158 VAL A CA 1
ATOM 1238 C C . VAL A 1 158 ? -5.434 -5.267 -11.964 1.00 84.88 158 VAL A C 1
ATOM 1240 O O . VAL A 1 158 ? -4.548 -5.466 -12.795 1.00 84.88 158 VAL A O 1
ATOM 1243 N N . ASN A 1 159 ? -6.291 -6.229 -11.612 1.00 87.75 159 ASN A N 1
ATOM 1244 C CA . ASN A 1 159 ? -6.219 -7.581 -12.164 1.00 87.75 159 ASN A CA 1
ATOM 1245 C C . ASN A 1 159 ? -6.447 -7.585 -13.680 1.00 87.75 159 ASN A C 1
ATOM 1247 O O . ASN A 1 159 ? -5.676 -8.211 -14.412 1.00 87.75 159 ASN A O 1
ATOM 1251 N N . LYS A 1 160 ? -7.439 -6.830 -14.163 1.00 91.56 160 LYS A N 1
ATOM 1252 C CA . LYS A 1 160 ? -7.699 -6.651 -15.597 1.00 91.56 160 LYS A CA 1
ATOM 1253 C C . LYS A 1 160 ? -6.507 -6.021 -16.320 1.00 91.56 160 LYS A C 1
ATOM 1255 O O . LYS A 1 160 ? -6.173 -6.435 -17.428 1.00 91.56 160 LYS A O 1
ATOM 1260 N N . TRP A 1 161 ? -5.832 -5.045 -15.718 1.00 87.75 161 TRP A N 1
ATOM 1261 C CA . TRP A 1 161 ? -4.625 -4.466 -16.311 1.00 87.75 161 TRP A CA 1
ATOM 1262 C C . TRP A 1 161 ? -3.482 -5.473 -16.367 1.00 87.75 161 TRP A C 1
ATOM 1264 O O . TRP A 1 161 ? -2.845 -5.599 -17.409 1.00 87.75 161 TRP A O 1
ATOM 1274 N N . THR A 1 162 ? -3.255 -6.244 -15.301 1.00 87.56 162 THR A N 1
ATOM 1275 C CA . THR A 1 162 ? -2.191 -7.260 -15.295 1.00 87.56 162 THR A CA 1
ATOM 1276 C C . THR A 1 162 ? -2.434 -8.401 -16.278 1.00 87.56 162 THR A C 1
ATOM 1278 O O . THR A 1 162 ? -1.469 -8.944 -16.809 1.00 87.56 162 THR A O 1
ATOM 1281 N N . SER A 1 163 ? -3.694 -8.747 -16.566 1.00 92.12 163 SER A N 1
ATOM 1282 C CA . SER A 1 163 ? -4.014 -9.734 -17.603 1.00 92.12 163 SER A CA 1
ATOM 1283 C C . SER A 1 163 ? -3.867 -9.170 -19.017 1.00 92.12 163 SER A C 1
ATOM 1285 O O . SER A 1 163 ? -3.496 -9.904 -19.929 1.00 92.12 163 SER A O 1
ATOM 1287 N N . THR A 1 164 ? -4.114 -7.870 -19.199 1.00 93.75 164 THR A N 1
ATOM 1288 C CA . THR A 1 164 ? -3.993 -7.193 -20.501 1.00 93.75 164 THR A CA 1
ATOM 1289 C C . THR A 1 164 ? -2.534 -6.886 -20.855 1.00 93.75 164 THR A C 1
ATOM 1291 O O . THR A 1 164 ? -2.147 -6.983 -22.017 1.00 93.75 164 THR A O 1
ATOM 1294 N N . TYR A 1 165 ? -1.707 -6.546 -19.862 1.00 92.06 165 TYR A N 1
ATOM 1295 C CA . TYR A 1 165 ? -0.311 -6.150 -20.045 1.00 92.06 165 TYR A CA 1
ATOM 1296 C C . TYR A 1 165 ? 0.628 -7.064 -19.238 1.00 92.06 165 TYR A C 1
ATOM 1298 O O . TYR A 1 165 ? 0.891 -6.790 -18.064 1.00 92.06 165 TYR A O 1
ATOM 1306 N N . PRO A 1 166 ? 1.210 -8.113 -19.855 1.00 89.81 166 PRO A N 1
ATOM 1307 C CA . PRO A 1 166 ? 2.078 -9.072 -19.163 1.00 89.81 166 PRO A CA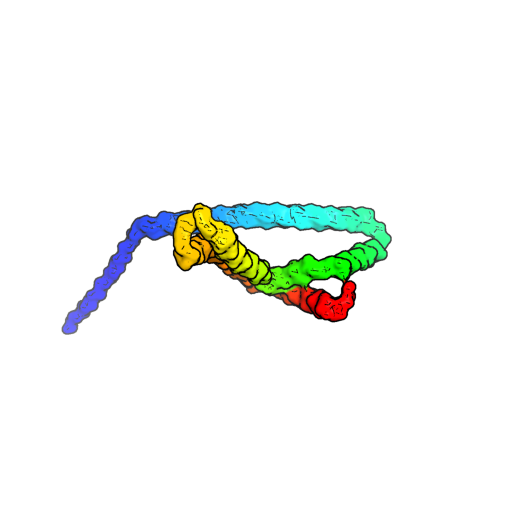 1
ATOM 1308 C C . PRO A 1 166 ? 3.292 -8.442 -18.466 1.00 89.81 166 PRO A C 1
ATOM 1310 O O . PRO A 1 166 ? 3.757 -8.951 -17.449 1.00 89.81 166 PRO A O 1
ATOM 1313 N N . ALA A 1 167 ? 3.788 -7.305 -18.962 1.00 87.56 167 ALA A N 1
ATOM 1314 C CA . ALA A 1 167 ? 4.865 -6.564 -18.307 1.00 87.56 167 ALA A CA 1
ATOM 1315 C C . ALA A 1 167 ? 4.488 -6.130 -16.877 1.00 87.56 167 ALA A C 1
ATOM 1317 O O . ALA A 1 167 ? 5.312 -6.230 -15.970 1.00 87.56 167 ALA A O 1
ATOM 1318 N N . LEU A 1 168 ? 3.233 -5.723 -16.643 1.00 83.94 168 LEU A N 1
ATOM 1319 C CA . LEU A 1 168 ? 2.751 -5.356 -15.308 1.00 83.94 168 LEU A CA 1
ATOM 1320 C C . LEU A 1 168 ? 2.720 -6.559 -14.363 1.00 83.94 168 LEU A C 1
ATOM 1322 O O . LEU A 1 168 ? 2.972 -6.400 -13.172 1.00 83.94 168 LEU A O 1
ATOM 1326 N N . LEU A 1 169 ? 2.465 -7.764 -14.881 1.00 86.12 169 LEU A N 1
ATOM 1327 C CA . LEU A 1 169 ? 2.542 -8.993 -14.092 1.00 86.12 169 LEU A CA 1
ATOM 1328 C C . LEU A 1 169 ? 3.978 -9.263 -13.621 1.00 86.12 169 LEU A C 1
ATOM 1330 O O . LEU A 1 169 ? 4.186 -9.589 -12.455 1.00 86.12 169 LEU A O 1
ATOM 1334 N N . VAL A 1 170 ? 4.973 -9.075 -14.494 1.00 89.62 170 VAL A N 1
ATOM 1335 C CA . VAL A 1 170 ? 6.392 -9.220 -14.124 1.00 89.62 170 VAL A CA 1
ATOM 1336 C C . VAL A 1 170 ? 6.775 -8.196 -13.055 1.00 89.62 170 VAL A C 1
ATOM 1338 O O . VAL A 1 170 ? 7.336 -8.574 -12.028 1.00 89.62 170 VAL A O 1
ATOM 1341 N N . PHE A 1 171 ? 6.406 -6.924 -13.239 1.00 86.06 171 PHE A N 1
ATOM 1342 C CA . PHE A 1 171 ? 6.617 -5.882 -12.226 1.00 86.06 171 PHE A CA 1
ATOM 1343 C C . PHE A 1 171 ? 5.958 -6.229 -10.889 1.00 86.06 171 PHE A C 1
ATOM 1345 O O . PHE A 1 171 ? 6.571 -6.061 -9.835 1.00 86.06 171 PHE A O 1
ATOM 1352 N N . ARG A 1 172 ? 4.733 -6.761 -10.930 1.00 90.31 172 ARG A N 1
ATOM 1353 C CA . ARG A 1 172 ? 3.986 -7.189 -9.748 1.00 90.31 172 ARG A CA 1
ATOM 1354 C C . ARG A 1 172 ? 4.733 -8.275 -8.980 1.00 90.31 172 ARG A C 1
ATOM 1356 O O . ARG A 1 172 ? 4.936 -8.134 -7.778 1.00 90.31 172 ARG A O 1
ATOM 1363 N N . VAL A 1 173 ? 5.199 -9.315 -9.671 1.00 89.62 173 VAL A N 1
ATOM 1364 C CA . VAL A 1 173 ? 5.980 -10.406 -9.064 1.00 89.62 173 VAL A CA 1
ATOM 1365 C C . VAL A 1 173 ? 7.298 -9.891 -8.484 1.00 89.62 173 VAL A C 1
ATOM 1367 O O . VAL A 1 173 ? 7.629 -10.232 -7.351 1.00 89.62 173 VAL A O 1
ATOM 1370 N N . LEU A 1 174 ? 8.021 -9.032 -9.209 1.00 86.81 174 LEU A N 1
ATOM 1371 C CA . LEU A 1 174 ? 9.271 -8.441 -8.722 1.00 86.81 174 LEU A CA 1
ATOM 1372 C C . LEU A 1 174 ? 9.057 -7.619 -7.445 1.00 86.81 174 LEU A C 1
ATOM 1374 O O . LEU A 1 174 ? 9.817 -7.776 -6.491 1.00 86.81 174 LEU A O 1
ATOM 1378 N N . ALA A 1 175 ? 7.995 -6.811 -7.386 1.00 90.19 175 ALA A N 1
ATOM 1379 C CA . ALA A 1 175 ? 7.634 -6.062 -6.185 1.00 90.19 175 ALA A CA 1
ATOM 1380 C C . ALA A 1 175 ? 7.345 -6.990 -4.989 1.00 90.19 175 ALA A C 1
ATOM 1382 O O . ALA A 1 175 ? 7.794 -6.720 -3.872 1.00 90.19 175 ALA A O 1
ATOM 1383 N N . GLY A 1 176 ? 6.659 -8.114 -5.230 1.00 90.75 176 GLY A N 1
ATOM 1384 C CA . GLY A 1 176 ? 6.402 -9.139 -4.216 1.00 90.75 176 GLY A CA 1
ATOM 1385 C C . GLY A 1 176 ? 7.683 -9.786 -3.688 1.00 90.75 176 GLY A C 1
ATOM 1386 O O . GLY A 1 176 ? 7.879 -9.859 -2.475 1.00 90.75 176 GLY A O 1
ATOM 1387 N N . VAL A 1 177 ? 8.590 -10.191 -4.583 1.00 90.12 177 VAL A N 1
ATOM 1388 C CA . VAL A 1 177 ? 9.886 -10.789 -4.214 1.00 90.12 177 VAL A CA 1
ATOM 1389 C C . VAL A 1 177 ? 10.736 -9.802 -3.416 1.00 90.12 177 VAL A C 1
ATOM 1391 O O . VAL A 1 177 ? 11.197 -10.139 -2.327 1.00 90.12 177 VAL A O 1
ATOM 1394 N N . MET A 1 178 ? 10.899 -8.570 -3.910 1.00 87.31 178 MET A N 1
ATOM 1395 C CA . MET A 1 178 ? 11.667 -7.533 -3.214 1.00 87.31 178 MET A CA 1
ATOM 1396 C C . MET A 1 178 ? 11.118 -7.272 -1.814 1.00 87.31 178 MET A C 1
ATOM 1398 O O . MET A 1 178 ? 11.875 -7.178 -0.849 1.00 87.31 178 MET A O 1
ATOM 1402 N N . SER A 1 179 ? 9.795 -7.202 -1.682 1.00 90.62 179 SER A N 1
ATOM 1403 C CA . SER A 1 179 ? 9.191 -6.922 -0.391 1.00 90.62 179 SER A CA 1
ATOM 1404 C C . SER A 1 179 ? 9.228 -8.108 0.579 1.00 90.62 179 SER A C 1
ATOM 1406 O O . SER A 1 179 ? 9.340 -7.908 1.789 1.00 90.62 179 SER A O 1
ATOM 1408 N N . ALA A 1 180 ? 9.203 -9.345 0.077 1.00 90.25 180 ALA A N 1
ATOM 1409 C CA . ALA A 1 180 ? 9.464 -10.531 0.889 1.00 90.25 180 ALA A CA 1
ATOM 1410 C C . ALA A 1 180 ? 10.908 -10.544 1.423 1.00 90.25 180 ALA A C 1
ATOM 1412 O O . ALA A 1 180 ? 11.125 -10.859 2.593 1.00 90.25 180 ALA A O 1
ATOM 1413 N N . CYS A 1 181 ? 11.891 -10.137 0.612 1.00 85.69 181 CYS A N 1
ATOM 1414 C CA . CYS A 1 181 ? 13.273 -9.973 1.069 1.00 85.69 181 CYS A CA 1
ATOM 1415 C C . CYS A 1 181 ? 13.386 -8.917 2.180 1.00 85.69 181 CYS A C 1
ATOM 1417 O O . CYS A 1 181 ? 14.003 -9.189 3.211 1.00 85.69 181 CYS A O 1
ATOM 1419 N N . LEU A 1 182 ? 12.740 -7.754 2.013 1.00 87.44 182 LEU A N 1
ATOM 1420 C CA . LEU A 1 182 ? 12.686 -6.718 3.053 1.00 87.44 182 LEU A CA 1
ATOM 1421 C C . LEU A 1 182 ? 12.051 -7.244 4.346 1.00 87.44 182 LEU A C 1
ATOM 1423 O O . LEU A 1 182 ? 12.580 -6.999 5.427 1.00 87.44 182 LEU A O 1
ATOM 1427 N N . PHE A 1 183 ? 10.965 -8.017 4.241 1.00 87.56 183 PHE A N 1
ATOM 1428 C CA . PHE A 1 183 ? 10.296 -8.626 5.392 1.00 87.56 183 PHE A CA 1
ATOM 1429 C C . PHE A 1 183 ? 11.199 -9.597 6.156 1.00 87.56 183 PHE A C 1
ATOM 1431 O O . PHE A 1 183 ? 11.279 -9.534 7.380 1.00 87.56 183 PHE A O 1
ATOM 1438 N N . VAL A 1 184 ? 11.921 -10.473 5.451 1.00 87.44 184 VAL A N 1
ATOM 1439 C CA . VAL A 1 184 ? 12.887 -11.386 6.084 1.00 87.44 184 VAL A CA 1
ATOM 1440 C C . VAL A 1 184 ? 13.978 -10.600 6.811 1.00 87.44 184 VAL A C 1
ATOM 1442 O O . VAL A 1 184 ? 14.333 -10.963 7.932 1.00 87.44 184 VAL A O 1
ATOM 1445 N N . GLY A 1 185 ? 14.476 -9.515 6.209 1.00 84.81 185 GLY A N 1
ATOM 1446 C CA . GLY A 1 185 ? 15.434 -8.620 6.857 1.00 84.81 185 GLY A CA 1
ATOM 1447 C C . GLY A 1 185 ? 14.862 -7.966 8.119 1.00 84.81 185 GLY A C 1
ATOM 1448 O O . GLY A 1 185 ? 15.503 -8.000 9.165 1.00 84.81 185 GLY A O 1
ATOM 1449 N N . LEU A 1 186 ? 13.625 -7.460 8.057 1.00 85.69 186 LEU A N 1
ATOM 1450 C CA . LEU A 1 186 ? 12.909 -6.882 9.201 1.00 85.69 186 LEU A CA 1
ATOM 1451 C C . LEU A 1 186 ? 12.756 -7.880 10.358 1.00 85.69 186 LEU A C 1
ATOM 1453 O O . LEU A 1 186 ? 13.068 -7.551 11.498 1.00 85.69 186 LEU A O 1
ATOM 1457 N N . VAL A 1 187 ? 12.317 -9.111 10.076 1.00 87.94 187 VAL A N 1
ATOM 1458 C CA . VAL A 1 187 ? 12.108 -10.151 11.102 1.00 87.94 187 VAL A CA 1
ATOM 1459 C C . VAL A 1 187 ? 13.423 -10.597 11.740 1.00 87.94 187 VAL A C 1
ATOM 1461 O O . VAL A 1 187 ? 13.464 -10.911 12.928 1.00 87.94 187 VAL A O 1
ATOM 1464 N N . ARG A 1 188 ? 14.506 -10.639 10.961 1.00 86.94 188 ARG A N 1
ATOM 1465 C CA . ARG A 1 188 ? 15.832 -11.032 11.452 1.00 86.94 188 ARG A CA 1
ATOM 1466 C C . ARG A 1 188 ? 16.612 -9.886 12.097 1.00 86.94 188 ARG A C 1
ATOM 1468 O O . ARG A 1 188 ? 17.716 -10.136 12.574 1.00 86.94 188 ARG A O 1
ATOM 1475 N N . GLY A 1 189 ? 16.067 -8.667 12.108 1.00 80.19 189 GLY A N 1
ATOM 1476 C CA . GLY A 1 189 ? 16.759 -7.482 12.614 1.00 80.19 189 GLY A CA 1
ATOM 1477 C C . GLY A 1 189 ? 18.009 -7.137 11.803 1.00 80.19 189 GLY A C 1
ATOM 1478 O O . GLY A 1 189 ? 19.021 -6.750 12.373 1.00 80.19 189 GLY A O 1
ATOM 1479 N N . TRP A 1 190 ? 17.981 -7.340 10.483 1.00 67.06 190 TRP A N 1
ATOM 1480 C CA . TRP A 1 190 ? 19.101 -7.021 9.583 1.00 67.06 190 TRP A CA 1
ATOM 1481 C C . TRP A 1 190 ? 19.226 -5.518 9.270 1.00 67.06 190 TRP A C 1
ATOM 1483 O O . TRP A 1 190 ? 19.877 -5.160 8.293 1.00 67.06 190 TRP A O 1
ATOM 1493 N N . TRP A 1 191 ? 18.631 -4.658 10.101 1.00 58.50 191 TRP A N 1
ATOM 1494 C CA . TRP A 1 191 ? 18.531 -3.210 9.926 1.00 58.50 191 TRP A CA 1
ATOM 1495 C C . TRP A 1 191 ? 18.687 -2.498 11.269 1.00 58.50 191 TRP A C 1
ATOM 1497 O O . TRP A 1 191 ? 18.117 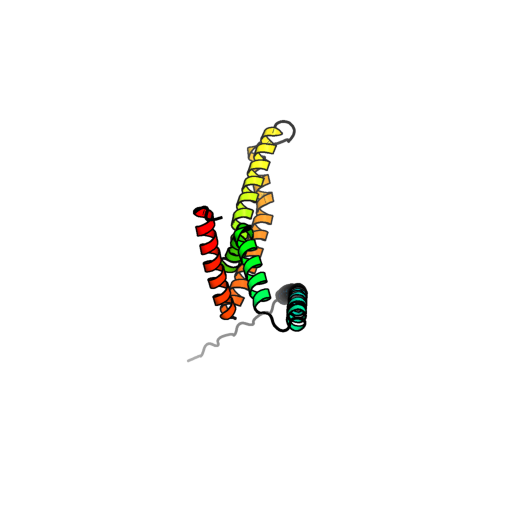-3.014 12.260 1.00 58.50 191 TRP A O 1
#

Radius of gyration: 27.48 Å; chains: 1; bounding box: 84×51×75 Å

pLDDT: mean 74.82, std 12.54, range [42.47, 93.75]

Foldseek 3Di:
DDDDDDDDDDDDDDPVVVVVVVVVVVVVVVVVVVCCVVCVVVVVVVVVVVCVVVVVVVVDPDDVPVVVVVVVVVVVVCVVPVVVLLQVLCCLQVNPVSVLVVVVVVLVVVLVVQLVVVVVCVPVDPDDSVVVSVVSVVVSPVVNVVVVVVRVVRSVVSVVVCVVDVVSVVVNVVSNVVSVVSVVCVVVVVD

Organism: NCBI:txid84607

Sequence (191 aa):
MYISQLGSPTMSSSPFGQAGYYALDVARENDWEWFKSVFTNMWSLILLVVETVLGWLESLGPSVAWTFHAFSKVITFVETHPHPFHIIGWSIFFGPIIVLLPCLVLLELGVLLGMYASYLGHGLIPGSVEATFPTLLSKTYEPRESLFANIDLCTAAVNKWTSTYPALLVFRVLAGVMSACLFVGLVRGWW